Protein AF-A0A7C1CET9-F1 (afdb_monomer_lite)

Organism: NCBI:txid1365176

Sequence (284 aa):
MEKKFYSIDELKNATIIDSEGLLYGYVEDITIEESNAKLVAYTLFKINEPAINVEKLKSILSSRASLEGNEPLETLVALARKENIEIPWQVTEKEIKWIKGYVPLSEVVLIDSKQIFIDDTRAHIKTVLLSTPREAIFRGLPVNPKSQTYSPQHVIGKLVISASRGILGIAKEIVVSPGMLGFRVYRVRSRKKVVNWIAFTAHVKRMGLKEAYEKLVDFRDPYKYSKVDLSLINEIEQLLEGTREKEKIMEAMQNFIETEEAGTEYVDIPYSEIVRVGEFVITR

Structure (mmCIF, N/CA/C/O backbone):
data_AF-A0A7C1CET9-F1
#
_entry.id   AF-A0A7C1CET9-F1
#
loop_
_atom_site.group_PDB
_atom_site.id
_atom_site.type_symbol
_atom_site.label_atom_id
_atom_site.label_alt_id
_atom_site.label_comp_id
_atom_site.label_asym_id
_atom_site.label_entity_id
_atom_site.label_seq_id
_atom_site.pdbx_PDB_ins_code
_atom_site.Cartn_x
_atom_site.Cartn_y
_atom_site.Cartn_z
_atom_site.occupancy
_atom_site.B_iso_or_equiv
_atom_site.auth_seq_id
_atom_site.auth_comp_id
_atom_site.auth_asym_id
_atom_site.auth_atom_id
_atom_site.pdbx_PDB_model_num
ATOM 1 N N . MET A 1 1 ? -14.090 -12.930 -17.303 1.00 54.62 1 MET A N 1
ATOM 2 C CA . MET A 1 1 ? -13.976 -11.519 -16.884 1.00 54.62 1 MET A CA 1
ATOM 3 C C . MET A 1 1 ? -13.999 -10.682 -18.151 1.00 54.62 1 MET A C 1
ATOM 5 O O . MET A 1 1 ? -13.282 -11.038 -19.080 1.00 54.62 1 MET A O 1
ATOM 9 N N . GLU A 1 2 ? -14.866 -9.675 -18.249 1.00 58.56 2 GLU A N 1
ATOM 10 C CA . GLU A 1 2 ? -14.869 -8.773 -19.409 1.00 58.56 2 GLU A CA 1
ATOM 11 C C . GLU A 1 2 ? -13.530 -8.033 -19.491 1.00 58.56 2 GLU A C 1
ATOM 13 O O . GLU A 1 2 ? -12.971 -7.630 -18.468 1.00 58.56 2 GLU A O 1
ATOM 18 N N . LYS A 1 3 ? -12.984 -7.893 -20.704 1.00 76.31 3 LYS A N 1
ATOM 19 C CA . LYS A 1 3 ? -11.753 -7.129 -20.913 1.00 76.31 3 LYS A CA 1
ATOM 20 C C . LYS A 1 3 ? -12.071 -5.650 -20.721 1.00 76.31 3 LYS A C 1
ATOM 22 O O . LYS A 1 3 ? -12.755 -5.052 -21.546 1.00 76.31 3 LYS A O 1
ATOM 27 N N . LYS A 1 4 ? -11.568 -5.077 -19.629 1.00 85.62 4 LYS A N 1
ATOM 28 C CA . LYS A 1 4 ? -11.628 -3.640 -19.378 1.00 85.62 4 LYS A CA 1
ATOM 29 C C . LYS A 1 4 ? -10.477 -2.947 -20.109 1.00 85.62 4 LYS A C 1
ATOM 31 O O . LYS A 1 4 ? -9.350 -3.440 -20.101 1.00 85.62 4 LYS A O 1
ATOM 36 N N . PHE A 1 5 ? -10.774 -1.819 -20.741 1.00 89.94 5 PHE A N 1
ATOM 37 C CA . PHE A 1 5 ? -9.779 -0.929 -21.334 1.00 89.94 5 PHE A CA 1
ATOM 38 C C . PHE A 1 5 ? -9.460 0.201 -20.354 1.00 89.94 5 PHE A C 1
ATOM 40 O O . PHE A 1 5 ? -10.314 0.566 -19.547 1.00 89.94 5 PHE A O 1
ATOM 47 N N . TYR A 1 6 ? -8.238 0.727 -20.427 1.00 92.06 6 TYR A N 1
ATOM 48 C CA . TYR A 1 6 ? -7.744 1.771 -19.531 1.00 92.06 6 TYR A CA 1
ATOM 49 C C . TYR A 1 6 ? -7.081 2.884 -20.341 1.00 92.06 6 TYR A C 1
ATOM 51 O O . TYR A 1 6 ? -6.343 2.597 -21.288 1.00 92.06 6 TYR A O 1
ATOM 59 N N . SER A 1 7 ? -7.327 4.138 -19.967 1.00 93.12 7 SER A N 1
ATOM 60 C CA . SER A 1 7 ? -6.624 5.294 -20.534 1.00 93.12 7 SER A CA 1
ATOM 61 C C . SER A 1 7 ? -5.266 5.521 -19.860 1.00 93.12 7 SER A C 1
ATOM 63 O O . SER A 1 7 ? -4.989 4.990 -18.779 1.00 93.12 7 SER A O 1
ATOM 65 N N . ILE A 1 8 ? -4.411 6.352 -20.466 1.00 93.12 8 ILE A N 1
ATOM 66 C CA . ILE A 1 8 ? -3.156 6.750 -19.818 1.00 93.12 8 ILE A CA 1
ATOM 67 C C . ILE A 1 8 ? -3.408 7.519 -18.514 1.00 93.12 8 ILE A C 1
ATOM 69 O O . ILE A 1 8 ? -2.702 7.294 -17.539 1.00 93.12 8 ILE A O 1
ATOM 73 N N . ASP A 1 9 ? -4.453 8.342 -18.430 1.00 91.75 9 ASP A N 1
ATOM 74 C CA . ASP A 1 9 ? -4.788 9.062 -17.194 1.00 91.75 9 ASP A CA 1
ATOM 75 C C . ASP A 1 9 ? -5.168 8.100 -16.057 1.00 91.75 9 ASP A C 1
ATOM 77 O O . ASP A 1 9 ? -4.808 8.297 -14.889 1.00 91.75 9 ASP A O 1
ATOM 81 N N . GLU A 1 10 ? -5.845 7.000 -16.396 1.00 91.19 10 GLU A N 1
ATOM 82 C CA . GLU A 1 10 ? -6.148 5.937 -15.443 1.00 91.19 10 GLU A CA 1
ATOM 83 C C . GLU A 1 10 ? -4.888 5.174 -15.028 1.00 91.19 10 GLU A C 1
ATOM 85 O O . GLU A 1 10 ? -4.740 4.859 -13.845 1.00 91.19 10 GLU A O 1
ATOM 90 N N . LEU A 1 11 ? -3.975 4.917 -15.965 1.00 93.94 11 LEU A N 1
ATOM 91 C CA . LEU A 1 11 ? -2.765 4.121 -15.751 1.00 93.94 11 LEU A CA 1
ATOM 92 C C . LEU A 1 11 ? -1.578 4.895 -15.190 1.00 93.94 11 LEU A C 1
ATOM 94 O O . LEU A 1 11 ? -0.661 4.270 -14.667 1.00 93.94 11 LEU A O 1
ATOM 98 N N . LYS A 1 12 ? -1.564 6.223 -15.269 1.00 94.25 12 LYS A N 1
ATOM 99 C CA . LYS A 1 12 ? -0.413 7.022 -14.853 1.00 94.25 12 LYS A CA 1
ATOM 100 C C . LYS A 1 12 ? -0.040 6.734 -13.400 1.00 94.25 12 LYS A C 1
ATOM 102 O O . LYS A 1 12 ? -0.903 6.717 -12.511 1.00 94.25 12 LYS A O 1
ATOM 107 N N . ASN A 1 13 ? 1.254 6.511 -13.185 1.00 95.38 13 ASN A N 1
ATOM 108 C CA . ASN A 1 13 ? 1.873 6.083 -11.931 1.00 95.38 13 ASN A CA 1
ATOM 109 C C . ASN A 1 13 ? 1.389 4.713 -11.407 1.00 95.38 13 ASN A C 1
ATOM 111 O O . ASN A 1 13 ? 1.618 4.396 -10.241 1.00 95.38 13 ASN A O 1
ATOM 115 N N . ALA A 1 14 ? 0.725 3.890 -12.227 1.00 97.00 14 ALA A N 1
ATOM 116 C CA . ALA A 1 14 ? 0.366 2.531 -11.834 1.00 97.00 14 ALA A CA 1
ATOM 117 C C . ALA A 1 14 ? 1.621 1.700 -11.576 1.00 97.00 14 ALA A C 1
ATOM 119 O O . ALA A 1 14 ? 2.589 1.767 -12.333 1.00 97.00 14 ALA A O 1
ATOM 120 N N . THR A 1 15 ? 1.585 0.903 -10.514 1.00 97.69 15 THR A N 1
ATOM 121 C CA . THR A 1 15 ? 2.686 0.042 -10.096 1.00 97.69 15 THR A CA 1
ATOM 122 C C . THR A 1 15 ? 2.833 -1.129 -11.060 1.00 97.69 15 THR A C 1
ATOM 124 O O . THR A 1 15 ? 1.902 -1.917 -11.229 1.00 97.69 15 THR A O 1
ATOM 127 N N . ILE A 1 16 ? 4.002 -1.261 -11.680 1.00 98.00 16 ILE A N 1
ATOM 128 C CA . ILE A 1 16 ? 4.329 -2.368 -12.577 1.00 98.00 16 ILE A CA 1
ATOM 129 C C . ILE A 1 16 ? 5.048 -3.448 -11.774 1.00 98.00 16 ILE A C 1
ATOM 131 O O . ILE A 1 16 ? 6.107 -3.200 -11.193 1.00 98.00 16 ILE A O 1
ATOM 135 N N . ILE A 1 17 ? 4.469 -4.643 -11.759 1.00 97.62 17 ILE A N 1
ATOM 136 C CA . ILE A 1 17 ? 4.913 -5.784 -10.961 1.00 97.62 17 ILE A CA 1
ATOM 137 C C . ILE A 1 17 ? 5.307 -6.903 -11.914 1.00 97.62 17 ILE A C 1
ATOM 139 O O . ILE A 1 17 ? 4.533 -7.268 -12.800 1.00 97.62 17 ILE A O 1
ATOM 143 N N . ASP A 1 18 ? 6.514 -7.433 -11.753 1.00 95.88 18 ASP A N 1
ATOM 144 C CA . ASP A 1 18 ? 6.991 -8.536 -12.579 1.00 95.88 18 ASP A CA 1
ATOM 145 C C . ASP A 1 18 ? 6.400 -9.891 -12.148 1.00 95.88 18 ASP A C 1
ATOM 147 O O . ASP A 1 18 ? 5.715 -10.005 -11.127 1.00 95.88 18 ASP A O 1
ATOM 151 N N . SER A 1 19 ? 6.665 -10.946 -12.921 1.00 94.06 19 SER A N 1
ATOM 152 C CA . SER A 1 19 ? 6.108 -12.273 -12.632 1.00 94.06 19 SER A CA 1
ATOM 153 C C . SER A 1 19 ? 6.622 -12.908 -11.335 1.00 94.06 19 SER A C 1
ATOM 155 O O . SER A 1 19 ? 6.035 -13.890 -10.888 1.00 94.06 19 SER A O 1
ATOM 157 N N . GLU A 1 20 ? 7.693 -12.383 -10.732 1.00 93.44 20 GLU A N 1
ATOM 158 C CA . GLU A 1 20 ? 8.244 -12.845 -9.450 1.00 93.44 20 GLU A CA 1
ATOM 159 C C . GLU A 1 20 ? 7.705 -12.030 -8.258 1.00 93.44 20 GLU A C 1
ATOM 161 O O . GLU A 1 20 ? 8.055 -12.298 -7.107 1.00 93.44 20 GLU A O 1
ATOM 166 N N . GLY A 1 21 ? 6.802 -11.075 -8.506 1.00 93.50 21 GLY A N 1
ATOM 167 C CA . GLY A 1 21 ? 6.198 -10.237 -7.473 1.00 93.50 21 GLY A CA 1
ATOM 168 C C . GLY A 1 21 ? 7.097 -9.082 -7.038 1.00 93.50 21 GLY A C 1
ATOM 169 O O . GLY A 1 21 ? 6.999 -8.639 -5.894 1.00 93.50 21 GLY A O 1
ATOM 170 N N . LEU A 1 22 ? 7.990 -8.604 -7.906 1.00 95.38 22 LEU A N 1
ATOM 171 C CA . LEU A 1 22 ? 8.899 -7.489 -7.628 1.00 95.38 22 LEU A CA 1
ATOM 172 C C . LEU A 1 22 ? 8.441 -6.203 -8.326 1.00 95.38 22 LEU A C 1
ATOM 174 O O . LEU A 1 22 ? 7.887 -6.249 -9.427 1.00 95.38 22 LEU A O 1
ATOM 178 N N . LEU A 1 23 ? 8.705 -5.046 -7.709 1.00 96.62 23 LEU A N 1
ATOM 179 C CA . LEU A 1 23 ? 8.474 -3.743 -8.331 1.00 96.62 23 LEU A CA 1
ATOM 180 C C . LEU A 1 23 ? 9.434 -3.530 -9.504 1.00 96.62 23 LEU A C 1
ATOM 182 O O . LEU A 1 23 ? 10.618 -3.256 -9.307 1.00 96.62 23 LEU A O 1
ATOM 186 N N . TYR A 1 24 ? 8.910 -3.572 -10.726 1.00 96.81 24 TYR A N 1
ATOM 187 C CA . TYR A 1 24 ? 9.671 -3.159 -11.901 1.00 96.81 24 TYR A CA 1
ATOM 188 C C . TYR A 1 24 ? 9.756 -1.633 -11.990 1.00 96.81 24 TYR A C 1
ATOM 190 O O . TYR A 1 24 ? 10.823 -1.086 -12.261 1.00 96.81 24 TYR A O 1
ATOM 198 N N . GLY A 1 25 ? 8.656 -0.932 -11.727 1.00 96.69 25 GLY A N 1
ATOM 199 C CA . GLY A 1 25 ? 8.595 0.525 -11.794 1.00 96.69 25 GLY A CA 1
ATOM 200 C C . GLY A 1 25 ? 7.158 1.022 -11.836 1.00 96.69 25 GLY A C 1
ATOM 201 O O . GLY A 1 25 ? 6.251 0.369 -11.322 1.00 96.69 25 GLY A O 1
ATOM 202 N N . TYR A 1 26 ? 6.949 2.161 -12.480 1.00 97.56 26 TYR A N 1
ATOM 203 C CA . TYR A 1 26 ? 5.651 2.813 -12.596 1.00 97.56 26 TYR A CA 1
ATOM 204 C C . TYR A 1 26 ? 5.361 3.185 -14.049 1.00 97.56 26 TYR A C 1
ATOM 206 O O . TYR A 1 26 ? 6.285 3.431 -14.822 1.00 97.56 26 TYR A O 1
ATOM 214 N N . VAL A 1 27 ? 4.089 3.238 -14.433 1.00 97.31 27 VAL A N 1
ATOM 215 C CA . VAL A 1 27 ? 3.689 3.678 -15.779 1.00 97.31 27 VAL A CA 1
ATOM 216 C C . VAL A 1 27 ? 3.848 5.198 -15.907 1.00 97.31 27 VAL A C 1
ATOM 218 O O . VAL A 1 27 ? 3.231 5.943 -15.144 1.00 97.31 27 VAL A O 1
ATOM 221 N N . GLU A 1 28 ? 4.641 5.656 -16.878 1.00 95.88 28 GLU A N 1
ATOM 222 C CA . GLU A 1 28 ? 4.751 7.077 -17.254 1.00 95.88 28 GLU A CA 1
ATOM 223 C C . GLU A 1 28 ? 3.777 7.426 -18.381 1.00 95.88 28 GLU A C 1
ATOM 225 O O . GLU A 1 28 ? 3.032 8.398 -18.266 1.00 95.88 28 GLU A O 1
ATOM 230 N N . ASP A 1 29 ? 3.797 6.629 -19.455 1.00 95.44 29 ASP A N 1
ATOM 231 C CA . ASP A 1 29 ? 3.091 6.899 -20.710 1.00 95.44 29 ASP A CA 1
ATOM 232 C C . ASP A 1 29 ? 2.812 5.606 -21.509 1.00 95.44 29 ASP A C 1
ATOM 234 O O . ASP A 1 29 ? 3.253 4.515 -21.128 1.00 95.44 29 ASP A O 1
ATOM 238 N N . ILE A 1 30 ? 2.103 5.722 -22.633 1.00 94.12 30 ILE A N 1
ATOM 239 C CA . ILE A 1 30 ? 1.916 4.675 -23.644 1.00 94.12 30 ILE A CA 1
ATOM 240 C C . ILE A 1 30 ? 2.508 5.178 -24.961 1.00 94.12 30 ILE A C 1
ATOM 242 O O . ILE A 1 30 ? 2.046 6.171 -25.512 1.00 94.12 30 ILE A O 1
ATOM 246 N N . THR A 1 31 ? 3.490 4.460 -25.504 1.00 92.88 31 THR A N 1
ATOM 247 C CA . THR A 1 31 ? 3.985 4.715 -26.863 1.00 92.88 31 THR A CA 1
ATOM 248 C C . THR A 1 31 ? 3.333 3.754 -27.850 1.00 92.88 31 THR A C 1
ATOM 250 O O . THR A 1 31 ? 3.113 2.580 -27.534 1.00 92.88 31 THR A O 1
ATOM 253 N N . ILE A 1 32 ? 3.009 4.248 -29.042 1.00 90.50 32 ILE A N 1
ATOM 254 C CA . ILE A 1 32 ? 2.389 3.476 -30.119 1.00 90.50 32 ILE A CA 1
ATOM 255 C C . ILE A 1 32 ? 3.313 3.569 -31.329 1.00 90.50 32 ILE A C 1
ATOM 257 O O . ILE A 1 32 ? 3.481 4.640 -31.906 1.00 90.50 32 ILE A O 1
ATOM 261 N N . GLU A 1 33 ? 3.905 2.441 -31.708 1.00 86.00 33 GLU A N 1
ATOM 262 C CA . GLU A 1 33 ? 4.746 2.322 -32.899 1.00 86.00 33 GLU A CA 1
ATOM 263 C C . GLU A 1 33 ? 4.062 1.368 -33.877 1.00 86.00 33 GLU A C 1
ATOM 265 O O . GLU A 1 33 ? 3.893 0.187 -33.572 1.00 86.00 33 GLU A O 1
ATOM 270 N N . GLU A 1 34 ? 3.659 1.886 -35.042 1.00 80.88 34 GLU A N 1
ATOM 271 C CA . GLU A 1 34 ? 2.935 1.150 -36.089 1.00 80.88 34 GLU A CA 1
ATOM 272 C C . GLU A 1 34 ? 1.685 0.421 -35.553 1.00 80.88 34 GLU A C 1
ATOM 274 O O . GLU A 1 34 ? 0.622 1.025 -35.415 1.00 80.88 34 GLU A O 1
ATOM 279 N N . SER A 1 35 ? 1.819 -0.872 -35.239 1.00 73.00 35 SER A N 1
ATOM 280 C CA . SER A 1 35 ? 0.775 -1.765 -34.724 1.00 73.00 35 SER A CA 1
ATOM 281 C C . SER A 1 35 ? 1.035 -2.277 -33.300 1.00 73.00 35 SER A C 1
ATOM 283 O O . SER A 1 35 ? 0.268 -3.097 -32.798 1.00 73.00 35 SER A O 1
ATOM 285 N N . ASN A 1 36 ? 2.110 -1.830 -32.644 1.00 83.81 36 ASN A N 1
ATOM 286 C CA . ASN A 1 36 ? 2.521 -2.294 -31.322 1.00 83.81 36 ASN A CA 1
ATOM 287 C C . ASN A 1 36 ? 2.516 -1.145 -30.313 1.00 83.81 36 ASN A C 1
ATOM 289 O O . ASN A 1 36 ? 3.337 -0.230 -30.369 1.00 83.81 36 ASN A O 1
ATOM 293 N N . ALA A 1 37 ? 1.612 -1.230 -29.341 1.00 90.12 37 ALA A N 1
ATOM 294 C CA . ALA A 1 37 ? 1.630 -0.356 -28.179 1.00 90.12 37 ALA A CA 1
ATOM 295 C C . ALA A 1 37 ? 2.549 -0.925 -27.084 1.00 90.12 37 ALA A C 1
ATOM 297 O O . ALA A 1 37 ? 2.606 -2.140 -26.854 1.00 90.12 37 ALA A O 1
ATOM 298 N N . LYS A 1 38 ? 3.271 -0.036 -26.400 1.00 94.94 38 LYS A N 1
ATOM 299 C CA . LYS A 1 38 ? 4.156 -0.359 -25.275 1.00 94.94 38 LYS A CA 1
ATOM 300 C C . LYS A 1 38 ? 3.897 0.619 -24.129 1.00 94.94 38 LYS A C 1
ATOM 302 O O . LYS A 1 38 ? 3.747 1.817 -24.358 1.00 94.94 38 LYS A O 1
ATOM 307 N N . LEU A 1 39 ? 3.895 0.122 -22.896 1.00 95.94 39 LEU A N 1
ATOM 308 C CA . LEU A 1 39 ? 3.916 0.971 -21.706 1.00 95.94 39 LEU A CA 1
ATOM 309 C C . LEU A 1 39 ? 5.337 1.491 -21.485 1.00 95.94 39 LEU A C 1
ATOM 311 O O . LEU A 1 39 ? 6.299 0.720 -21.526 1.00 95.94 39 LEU A O 1
ATOM 315 N N . VAL A 1 40 ? 5.468 2.784 -21.219 1.00 96.94 40 VAL A N 1
ATOM 316 C CA . VAL A 1 40 ? 6.724 3.403 -20.796 1.00 96.94 40 VAL A CA 1
ATOM 317 C C . VAL A 1 40 ? 6.824 3.255 -19.282 1.00 96.94 40 VAL A C 1
ATOM 319 O O . VAL A 1 40 ? 6.022 3.826 -18.544 1.00 96.94 40 VAL A O 1
ATOM 322 N N . ALA A 1 41 ? 7.789 2.467 -18.814 1.00 97.12 41 ALA A N 1
ATOM 323 C CA . ALA A 1 41 ? 8.034 2.256 -17.394 1.00 97.12 41 ALA A CA 1
ATOM 324 C C . ALA A 1 41 ? 9.139 3.192 -16.902 1.00 97.12 41 ALA A C 1
ATOM 326 O O . ALA A 1 41 ? 10.226 3.234 -17.487 1.00 97.12 41 ALA A O 1
ATOM 327 N N . TYR A 1 42 ? 8.899 3.890 -15.796 1.00 96.69 42 TYR A N 1
ATOM 328 C CA . TYR A 1 42 ? 9.901 4.700 -15.113 1.00 96.69 42 TYR A CA 1
ATOM 329 C C . TYR A 1 42 ? 10.200 4.175 -13.707 1.00 96.69 42 TYR A C 1
ATOM 331 O O . TYR A 1 42 ? 9.404 3.465 -13.093 1.00 96.69 42 TYR A O 1
ATOM 339 N N . THR A 1 43 ? 11.360 4.551 -13.185 1.00 94.50 43 THR A N 1
ATOM 340 C CA . THR A 1 43 ? 11.749 4.357 -11.788 1.00 94.50 43 THR A CA 1
ATOM 341 C C . THR A 1 43 ? 12.151 5.693 -11.173 1.00 94.50 43 THR A C 1
ATOM 343 O O . THR A 1 43 ? 12.526 6.628 -11.886 1.00 94.50 43 THR A O 1
ATOM 346 N N . LEU A 1 44 ? 12.055 5.786 -9.850 1.00 90.19 44 LEU A N 1
ATOM 347 C CA . LEU A 1 44 ? 12.488 6.948 -9.083 1.00 90.19 44 LEU A CA 1
ATOM 348 C C . LEU A 1 44 ? 13.887 6.693 -8.526 1.00 90.19 44 LEU A C 1
ATOM 350 O O . LEU A 1 44 ? 14.137 5.640 -7.939 1.00 90.19 44 LEU A O 1
ATOM 354 N N . PHE A 1 45 ? 14.782 7.659 -8.697 1.00 85.00 45 PHE A N 1
ATOM 355 C CA . PHE A 1 45 ? 16.090 7.674 -8.049 1.00 85.00 45 PHE A CA 1
ATOM 356 C C . PHE A 1 45 ? 16.186 8.877 -7.128 1.00 85.00 45 PHE A C 1
ATOM 358 O O . PHE A 1 45 ? 15.814 9.982 -7.513 1.00 85.00 45 PHE A O 1
ATOM 365 N N . LYS A 1 46 ? 16.727 8.660 -5.932 1.00 84.69 46 LYS A N 1
ATOM 366 C CA . LYS A 1 46 ? 17.105 9.737 -5.022 1.00 84.69 46 LYS A CA 1
ATOM 367 C C . LYS A 1 46 ? 18.541 10.125 -5.312 1.00 84.69 46 LYS A C 1
ATOM 369 O O . LYS A 1 46 ? 19.439 9.292 -5.193 1.00 84.69 46 LYS A O 1
ATOM 374 N N . ILE A 1 47 ? 18.741 11.368 -5.720 1.00 85.31 47 ILE A N 1
ATOM 375 C CA . ILE A 1 47 ? 20.067 11.932 -5.938 1.00 85.31 47 ILE A CA 1
ATOM 376 C C . ILE A 1 47 ? 20.324 13.051 -4.941 1.00 85.31 47 ILE A C 1
ATOM 378 O O . ILE A 1 47 ? 19.427 13.818 -4.598 1.00 85.31 47 ILE A O 1
ATOM 382 N N . ASN A 1 48 ? 21.570 13.139 -4.497 1.00 86.75 48 ASN A N 1
ATOM 383 C CA . ASN A 1 48 ? 22.052 14.251 -3.699 1.00 86.75 48 ASN A CA 1
ATOM 384 C C . ASN A 1 48 ? 22.413 15.399 -4.646 1.00 86.75 48 ASN A C 1
ATOM 386 O O . ASN A 1 48 ? 23.365 15.283 -5.417 1.00 86.75 48 ASN A O 1
ATOM 390 N N . GLU A 1 49 ? 21.653 16.489 -4.601 1.00 83.25 49 GLU A N 1
ATOM 391 C CA . GLU A 1 49 ? 21.898 17.697 -5.392 1.00 83.25 49 GLU A CA 1
ATOM 392 C C . GLU A 1 49 ? 22.259 18.861 -4.451 1.00 83.25 49 GLU A C 1
ATOM 394 O O . GLU A 1 49 ? 21.640 19.013 -3.392 1.00 83.25 49 GLU A O 1
ATOM 399 N N . PRO A 1 50 ? 23.263 19.694 -4.782 1.00 84.31 50 PRO A N 1
ATOM 400 C CA . PRO A 1 50 ? 23.495 20.930 -4.050 1.00 84.31 50 PRO A CA 1
ATOM 401 C C . PRO A 1 50 ? 22.320 21.890 -4.276 1.00 84.31 50 PRO A C 1
ATOM 403 O O . PRO A 1 50 ? 22.060 22.337 -5.390 1.00 84.31 50 PRO A O 1
ATOM 406 N N . ALA A 1 51 ? 21.626 22.241 -3.201 1.00 86.81 51 ALA A N 1
ATOM 407 C CA . ALA A 1 51 ? 20.562 23.231 -3.182 1.00 86.81 51 ALA A CA 1
ATOM 408 C C . ALA A 1 51 ? 20.925 24.393 -2.255 1.00 86.81 51 ALA A C 1
ATOM 410 O O . ALA A 1 51 ? 21.732 24.262 -1.335 1.00 86.81 51 ALA A O 1
ATOM 411 N N . ILE A 1 52 ? 20.324 25.554 -2.490 1.00 89.31 52 ILE A N 1
ATOM 412 C CA . ILE A 1 52 ? 20.547 26.731 -1.650 1.00 89.31 52 ILE A CA 1
ATOM 413 C C . ILE A 1 52 ? 19.857 26.507 -0.304 1.00 89.31 52 ILE A C 1
ATOM 415 O O . ILE A 1 52 ? 18.677 26.153 -0.247 1.00 89.31 52 ILE A O 1
ATOM 419 N N . ASN A 1 53 ? 20.577 26.738 0.792 1.00 89.44 53 ASN A N 1
ATOM 420 C CA . ASN A 1 53 ? 19.981 26.760 2.119 1.00 89.44 53 ASN A CA 1
ATOM 421 C C . ASN A 1 53 ? 19.235 28.089 2.307 1.00 89.44 53 ASN A C 1
ATOM 423 O O . ASN A 1 53 ? 19.815 29.100 2.703 1.00 89.44 53 ASN A O 1
ATOM 427 N N . VAL A 1 54 ? 17.943 28.080 1.976 1.00 88.94 54 VAL A N 1
ATOM 428 C CA . VAL A 1 54 ? 17.087 29.275 1.974 1.00 88.94 54 VAL A CA 1
ATOM 429 C C . VAL A 1 54 ? 16.977 29.894 3.366 1.00 88.94 54 VAL A C 1
ATOM 431 O O . VAL A 1 54 ? 17.054 31.111 3.494 1.00 88.94 54 VAL A O 1
ATOM 434 N N . GLU A 1 55 ? 16.848 29.082 4.415 1.00 87.88 55 GLU A N 1
ATOM 435 C CA . GLU A 1 55 ? 16.720 29.565 5.796 1.00 87.88 55 GLU A CA 1
ATOM 436 C C . GLU A 1 55 ? 17.988 30.286 6.261 1.00 87.88 55 GLU A C 1
ATOM 438 O O . GLU A 1 55 ? 17.926 31.400 6.785 1.00 87.88 55 GLU A O 1
ATOM 443 N N . LYS A 1 56 ? 19.156 29.690 5.997 1.00 88.81 56 LYS A N 1
ATOM 444 C CA . LYS A 1 56 ? 20.455 30.290 6.310 1.00 88.81 56 LYS A CA 1
ATOM 445 C C . LYS A 1 56 ? 20.731 31.526 5.456 1.00 88.81 56 LYS A C 1
ATOM 447 O O . LYS A 1 56 ? 21.311 32.489 5.944 1.00 88.81 56 LYS A O 1
ATOM 452 N N . LEU A 1 57 ? 20.302 31.529 4.195 1.00 89.75 57 LEU A N 1
ATOM 453 C CA . LEU A 1 57 ? 20.422 32.707 3.342 1.00 89.75 57 LEU A CA 1
ATOM 454 C C . LEU A 1 57 ? 19.552 33.861 3.869 1.00 89.75 57 LEU A C 1
ATOM 456 O O . LEU A 1 57 ? 20.039 34.985 3.986 1.00 89.75 57 LEU A O 1
ATOM 460 N N . LYS A 1 58 ? 18.299 33.579 4.254 1.00 88.19 58 LYS A N 1
ATOM 461 C CA . LYS A 1 58 ? 17.389 34.564 4.856 1.00 88.19 58 LYS A CA 1
ATOM 462 C C . LYS A 1 58 ? 17.944 35.133 6.158 1.00 88.19 58 LYS A C 1
ATOM 464 O O . LYS A 1 58 ? 17.870 36.344 6.346 1.00 88.19 58 LYS A O 1
ATOM 469 N N . SER A 1 59 ? 18.531 34.317 7.036 1.00 87.06 59 SER A N 1
ATOM 470 C CA . SER A 1 59 ? 19.092 34.812 8.303 1.00 87.06 59 SER A CA 1
ATOM 471 C C . SER A 1 59 ? 20.292 35.747 8.098 1.00 87.06 59 SER A C 1
ATOM 473 O O . SER A 1 59 ? 20.382 36.792 8.750 1.00 87.06 59 SER A O 1
ATOM 475 N N . ILE A 1 60 ? 21.172 35.432 7.140 1.00 87.75 60 ILE A N 1
ATOM 476 C CA . ILE A 1 60 ? 22.308 36.294 6.781 1.00 87.75 60 ILE A CA 1
ATOM 477 C C . ILE A 1 60 ? 21.813 37.615 6.174 1.00 87.75 60 ILE A C 1
ATOM 479 O O . ILE A 1 60 ? 22.290 38.684 6.559 1.00 87.75 60 ILE A O 1
ATOM 483 N N . LEU A 1 61 ? 20.839 37.554 5.260 1.00 87.38 61 LEU A N 1
ATOM 484 C CA . LEU A 1 61 ? 20.282 38.737 4.600 1.00 87.38 61 LEU A CA 1
ATOM 485 C C . LEU A 1 61 ? 19.484 39.629 5.557 1.00 87.38 61 LEU A C 1
ATOM 487 O O . LEU A 1 61 ? 19.658 40.841 5.515 1.00 87.38 61 LEU A O 1
ATOM 491 N N . SER A 1 62 ? 18.703 39.055 6.477 1.00 83.50 62 SER A N 1
ATOM 492 C CA . SER A 1 62 ? 17.930 39.809 7.484 1.00 83.50 62 SER A CA 1
ATOM 493 C C . SER A 1 62 ? 18.817 40.655 8.403 1.00 83.50 62 SER A C 1
ATOM 495 O O . SER A 1 62 ? 18.377 41.658 8.953 1.00 83.50 62 SER A O 1
ATOM 497 N N . SER A 1 63 ? 20.083 40.260 8.570 1.00 80.81 63 SER A N 1
ATOM 498 C CA . SER A 1 63 ? 21.057 40.995 9.387 1.00 80.81 63 SER A CA 1
ATOM 499 C C . SER A 1 63 ? 21.660 42.209 8.663 1.00 80.81 63 SER A C 1
ATOM 501 O O . SER A 1 63 ? 22.388 42.985 9.279 1.00 80.81 63 SER A O 1
ATOM 503 N N . ARG A 1 64 ? 21.420 42.357 7.352 1.00 74.56 64 ARG A N 1
ATOM 504 C CA . ARG A 1 64 ? 22.056 43.373 6.490 1.00 74.56 64 ARG A CA 1
ATOM 505 C C . ARG A 1 64 ? 21.076 44.150 5.606 1.00 74.56 64 ARG A C 1
ATOM 507 O O . ARG A 1 64 ? 21.417 45.236 5.154 1.00 74.56 64 ARG A O 1
ATOM 514 N N . ALA A 1 65 ? 19.873 43.629 5.384 1.00 70.56 65 ALA A N 1
ATOM 515 C CA . ALA A 1 65 ? 18.810 44.242 4.598 1.00 70.56 65 ALA A CA 1
ATOM 516 C C . ALA A 1 65 ? 17.445 44.016 5.270 1.00 70.56 65 ALA A C 1
ATOM 518 O O . ALA A 1 65 ? 17.240 43.010 5.949 1.00 70.56 65 ALA A O 1
ATOM 519 N N . SER A 1 66 ? 16.500 44.941 5.067 1.00 73.94 66 SER A N 1
ATOM 520 C CA . SER A 1 66 ? 15.098 44.704 5.435 1.00 73.94 66 SER A CA 1
ATOM 521 C C . SER A 1 66 ? 14.473 43.724 4.452 1.00 73.94 66 SER A C 1
ATOM 523 O O . SER A 1 66 ? 14.463 43.984 3.251 1.00 73.94 66 SER A O 1
ATOM 525 N N . LEU A 1 67 ? 13.963 42.618 4.988 1.00 76.69 67 LEU A N 1
ATOM 526 C CA . LEU A 1 67 ? 13.184 41.622 4.267 1.00 76.69 67 LEU A CA 1
ATOM 527 C C . LEU A 1 67 ? 11.732 41.660 4.769 1.00 76.69 67 LEU A C 1
ATOM 529 O O . LEU A 1 67 ? 11.489 41.768 5.971 1.00 76.69 67 LEU A O 1
ATOM 533 N N . GLU A 1 68 ? 10.781 41.544 3.853 1.00 73.19 68 GLU A N 1
ATOM 534 C CA . GLU A 1 68 ? 9.349 41.339 4.086 1.00 73.19 68 GLU A CA 1
ATOM 535 C C . GLU A 1 68 ? 9.026 39.872 4.445 1.00 73.19 68 GLU A C 1
ATOM 537 O O . GLU A 1 68 ? 7.961 39.576 4.988 1.00 73.19 68 GLU A O 1
ATOM 542 N N . GLY A 1 69 ? 9.957 38.940 4.199 1.00 72.75 69 GLY A N 1
ATOM 543 C CA . GLY A 1 69 ? 9.925 37.548 4.669 1.00 72.75 69 GLY A CA 1
ATOM 544 C C . GLY A 1 69 ? 9.334 36.535 3.679 1.00 72.75 69 GLY A C 1
ATOM 545 O O . GLY A 1 69 ? 9.577 35.325 3.811 1.00 72.75 69 GLY A O 1
ATOM 546 N N . ASN A 1 70 ? 8.616 37.006 2.659 1.00 82.12 70 ASN A N 1
ATOM 547 C CA . ASN A 1 70 ? 7.982 36.211 1.600 1.00 82.12 70 ASN A CA 1
ATOM 548 C C . ASN A 1 70 ? 8.714 36.295 0.245 1.00 82.12 70 ASN A C 1
ATOM 550 O O . ASN A 1 70 ? 8.152 35.900 -0.778 1.00 82.12 70 ASN A O 1
ATOM 554 N N . GLU A 1 71 ? 9.949 36.796 0.218 1.00 83.44 71 GLU A N 1
ATOM 555 C CA . GLU A 1 71 ? 10.673 37.021 -1.027 1.00 83.44 71 GLU A CA 1
ATOM 556 C C . GLU A 1 71 ? 10.929 35.709 -1.782 1.00 83.44 71 GLU A C 1
ATOM 558 O O . GLU A 1 71 ? 11.339 34.706 -1.175 1.00 83.44 71 GLU A O 1
ATOM 563 N N . PRO A 1 72 ? 10.769 35.713 -3.118 1.00 90.19 72 PRO A N 1
ATOM 564 C CA . PRO A 1 72 ? 11.188 34.606 -3.963 1.00 90.19 72 PRO A CA 1
ATOM 565 C C . PRO A 1 72 ? 12.682 34.298 -3.802 1.00 90.19 72 PRO A C 1
ATOM 567 O O . PRO A 1 72 ? 13.507 35.194 -3.606 1.00 90.19 72 PRO A O 1
ATOM 570 N N . LEU A 1 73 ? 13.053 33.024 -3.968 1.00 88.75 73 LEU A N 1
ATOM 571 C CA . LEU A 1 73 ? 14.451 32.581 -3.887 1.00 88.75 73 LEU A CA 1
ATOM 572 C C . LEU A 1 73 ? 15.367 33.361 -4.842 1.00 88.75 73 LEU A C 1
ATOM 574 O O . LEU A 1 73 ? 16.483 33.716 -4.471 1.00 88.75 73 LEU A O 1
ATOM 578 N N . GLU A 1 74 ? 14.887 33.663 -6.048 1.00 90.12 74 GLU A N 1
ATOM 579 C CA . GLU A 1 74 ? 15.630 34.443 -7.040 1.00 90.12 74 GLU A CA 1
ATOM 580 C C . GLU A 1 74 ? 15.991 35.844 -6.522 1.00 90.12 74 GLU A C 1
ATOM 582 O O . GLU A 1 74 ? 17.143 36.266 -6.635 1.00 90.12 74 GLU A O 1
ATOM 587 N N . THR A 1 75 ? 15.047 36.529 -5.871 1.00 89.00 75 THR A N 1
ATOM 588 C CA . THR A 1 75 ? 15.257 37.852 -5.268 1.00 89.00 75 THR A CA 1
ATOM 589 C C . THR A 1 75 ? 16.279 37.796 -4.135 1.00 89.00 75 THR A C 1
ATOM 591 O O . THR A 1 75 ? 17.179 38.635 -4.080 1.00 89.00 75 THR A O 1
ATOM 594 N N . LEU A 1 76 ? 16.200 36.780 -3.269 1.00 89.88 76 LEU A N 1
ATOM 595 C CA . LEU A 1 76 ? 17.163 36.577 -2.179 1.00 89.88 76 LEU A CA 1
ATOM 596 C C . LEU A 1 76 ? 18.579 36.334 -2.716 1.00 89.88 76 LEU A C 1
ATOM 598 O O . LEU A 1 76 ? 19.545 36.905 -2.214 1.00 89.88 76 LEU A O 1
ATOM 602 N N . VAL A 1 77 ? 18.712 35.525 -3.768 1.00 90.25 77 VAL A N 1
ATOM 603 C CA . VAL A 1 77 ? 20.001 35.254 -4.422 1.00 90.25 77 VAL A CA 1
ATOM 604 C C . VAL A 1 77 ? 20.557 36.506 -5.100 1.00 90.25 77 VAL A C 1
ATOM 606 O O . VAL A 1 77 ? 21.753 36.784 -4.982 1.00 90.25 77 VAL A O 1
ATOM 609 N N . ALA A 1 78 ? 19.714 37.279 -5.787 1.00 90.06 78 ALA A N 1
ATOM 610 C CA . ALA A 1 78 ? 20.116 38.532 -6.419 1.00 90.06 78 ALA A CA 1
ATOM 611 C C . ALA A 1 78 ? 20.605 39.557 -5.383 1.00 90.06 78 ALA A C 1
ATOM 613 O O . ALA A 1 78 ? 21.657 40.170 -5.576 1.00 90.06 78 ALA A O 1
ATOM 614 N N . LEU A 1 79 ? 19.891 39.690 -4.260 1.00 89.12 79 LEU A N 1
ATOM 615 C CA . LEU A 1 79 ? 20.282 40.556 -3.150 1.00 89.12 79 LEU A CA 1
ATOM 616 C C . LEU A 1 79 ? 21.603 40.100 -2.522 1.00 89.12 79 LEU A C 1
ATOM 618 O O . LEU A 1 79 ? 22.500 40.913 -2.331 1.00 89.12 79 LEU A O 1
ATOM 622 N N . ALA A 1 80 ? 21.772 38.798 -2.285 1.00 89.56 80 ALA A N 1
ATOM 623 C CA . ALA A 1 80 ? 23.014 38.247 -1.751 1.00 89.56 80 ALA A CA 1
ATOM 624 C C . ALA A 1 80 ? 24.218 38.542 -2.649 1.00 89.56 80 ALA A C 1
ATOM 6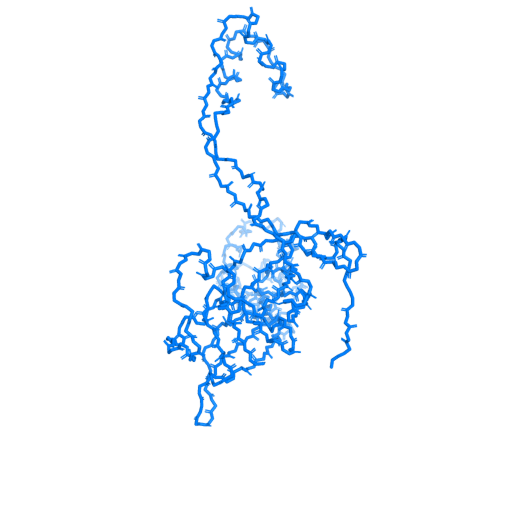26 O O . ALA A 1 80 ? 25.262 38.958 -2.158 1.00 89.56 80 ALA A O 1
ATOM 627 N N . ARG A 1 81 ? 24.064 38.407 -3.972 1.00 91.38 81 ARG A N 1
ATOM 628 C CA . ARG A 1 81 ? 25.122 38.761 -4.930 1.00 91.38 81 ARG A CA 1
ATOM 629 C C . ARG A 1 81 ? 25.413 40.259 -4.946 1.00 91.38 81 ARG A C 1
ATOM 631 O O . ARG A 1 81 ? 26.580 40.635 -4.992 1.00 91.38 81 ARG A O 1
ATOM 638 N N . LYS A 1 82 ? 24.378 41.103 -4.885 1.00 90.00 82 LYS A N 1
ATOM 639 C CA . LYS A 1 82 ? 24.521 42.567 -4.821 1.00 90.00 82 LYS A CA 1
ATOM 640 C C . LYS A 1 82 ? 25.295 43.006 -3.574 1.00 90.00 82 LYS A C 1
ATOM 642 O O . LYS A 1 82 ? 26.166 43.861 -3.671 1.00 90.00 82 LYS A O 1
ATOM 647 N N . GLU A 1 83 ? 25.011 42.378 -2.438 1.00 87.38 83 GLU A N 1
ATOM 648 C CA . GLU A 1 83 ? 25.652 42.646 -1.145 1.00 87.38 83 GLU A CA 1
ATOM 649 C C . GLU A 1 83 ? 26.960 41.853 -0.938 1.00 87.38 83 GLU A C 1
ATOM 651 O O . GLU A 1 83 ? 27.532 41.858 0.154 1.00 87.38 83 GLU A O 1
ATOM 656 N N . ASN A 1 84 ? 27.440 41.160 -1.979 1.00 87.44 84 ASN A N 1
ATOM 657 C CA . ASN A 1 84 ? 28.652 40.337 -1.968 1.00 87.44 84 ASN A CA 1
ATOM 658 C C . ASN A 1 84 ? 28.688 39.297 -0.823 1.00 87.44 84 ASN A C 1
ATOM 660 O O . ASN A 1 84 ? 29.717 39.068 -0.184 1.00 87.44 84 ASN A O 1
ATOM 664 N N . ILE A 1 85 ? 27.535 38.688 -0.542 1.00 89.00 85 ILE A N 1
ATOM 665 C CA . ILE A 1 85 ? 27.330 37.638 0.457 1.00 89.00 85 ILE A CA 1
ATOM 666 C C . ILE A 1 85 ? 27.500 36.271 -0.210 1.00 89.00 85 ILE A C 1
ATOM 668 O O . ILE A 1 85 ? 26.918 35.992 -1.260 1.00 89.00 85 ILE A O 1
ATOM 672 N N . GLU A 1 86 ? 28.265 35.389 0.432 1.00 89.62 86 GLU A N 1
ATOM 673 C CA . GLU A 1 86 ? 28.402 34.001 -0.004 1.00 89.62 86 GLU A CA 1
ATOM 674 C C . GLU A 1 86 ? 27.068 33.255 0.141 1.00 89.62 86 GLU A C 1
ATOM 676 O O . GLU A 1 86 ? 26.454 33.233 1.211 1.00 89.62 86 GLU A O 1
ATOM 681 N N . ILE A 1 87 ? 26.613 32.636 -0.950 1.00 91.19 87 ILE A N 1
ATOM 682 C CA . ILE A 1 87 ? 25.357 31.885 -0.970 1.00 91.19 87 ILE A CA 1
ATOM 683 C C . ILE A 1 87 ? 25.579 30.558 -0.230 1.00 91.19 87 ILE A C 1
ATOM 685 O O . ILE A 1 87 ? 26.405 29.758 -0.675 1.00 91.19 87 ILE A O 1
ATOM 689 N N . PRO A 1 88 ? 24.852 30.281 0.869 1.00 90.62 88 PRO A N 1
ATOM 690 C CA . PRO A 1 88 ? 25.009 29.039 1.600 1.00 90.62 88 PRO A CA 1
ATOM 691 C C . PRO A 1 88 ? 24.360 27.887 0.828 1.00 90.62 88 PRO A C 1
ATOM 693 O O . PRO A 1 88 ? 23.162 27.905 0.542 1.00 90.62 88 PRO A O 1
ATOM 696 N N . TRP A 1 89 ? 25.149 26.857 0.541 1.00 90.88 89 TRP A N 1
ATOM 697 C CA . TRP A 1 89 ? 24.695 25.626 -0.102 1.00 90.88 89 TRP A CA 1
ATOM 698 C C . TRP A 1 89 ? 24.511 24.503 0.920 1.00 90.88 89 TRP A C 1
ATOM 700 O O . TRP A 1 89 ? 25.185 24.459 1.950 1.00 90.88 89 TRP A O 1
ATOM 710 N N . GLN A 1 90 ? 23.601 23.584 0.622 1.00 90.88 90 GLN A N 1
ATOM 711 C CA . GLN A 1 90 ? 23.382 22.342 1.353 1.00 90.88 90 GLN A CA 1
ATOM 712 C C . GLN A 1 90 ? 23.119 21.198 0.378 1.00 90.88 90 GLN A C 1
ATOM 714 O O . GLN A 1 90 ? 22.633 21.417 -0.728 1.00 90.88 90 GLN A O 1
ATOM 719 N N . VAL A 1 91 ? 23.417 19.970 0.787 1.00 88.38 91 VAL A N 1
ATOM 720 C CA . VAL A 1 91 ? 23.035 18.786 0.015 1.00 88.38 91 VAL A CA 1
ATOM 721 C C . VAL A 1 91 ? 21.573 18.475 0.317 1.00 88.38 91 VAL A C 1
ATOM 723 O O . VAL A 1 91 ? 21.198 18.368 1.483 1.00 88.38 91 VAL A O 1
ATOM 726 N N . THR A 1 92 ? 20.751 18.348 -0.721 1.00 85.25 92 THR A N 1
ATOM 727 C CA . THR A 1 92 ? 19.355 17.919 -0.599 1.00 85.25 92 THR A CA 1
ATOM 728 C C . THR A 1 92 ? 19.112 16.656 -1.417 1.00 85.25 92 THR A C 1
ATOM 730 O O . THR A 1 92 ? 19.734 16.463 -2.462 1.00 85.25 92 THR A O 1
ATOM 733 N N . GLU A 1 93 ? 18.213 15.795 -0.945 1.00 83.94 93 GLU A N 1
ATOM 734 C CA . GLU A 1 93 ? 17.740 14.652 -1.722 1.00 83.94 93 GLU A CA 1
ATOM 735 C C . GLU A 1 93 ? 16.643 15.110 -2.683 1.00 83.94 93 GLU A C 1
ATOM 737 O O . GLU A 1 93 ? 15.622 15.664 -2.272 1.00 83.94 93 GLU A O 1
ATOM 742 N N . LYS A 1 94 ? 16.831 14.833 -3.971 1.00 84.62 94 LYS A N 1
ATOM 743 C CA . LYS A 1 94 ? 15.830 15.062 -5.009 1.00 84.62 94 LYS A CA 1
ATOM 744 C C . LYS A 1 94 ? 15.480 13.755 -5.692 1.00 84.62 94 LYS A C 1
ATOM 746 O O . LYS A 1 94 ? 16.360 12.991 -6.086 1.00 84.62 94 LYS A O 1
ATOM 751 N N . GLU A 1 95 ? 14.186 13.521 -5.862 1.00 84.56 95 GLU A N 1
ATOM 752 C CA . GLU A 1 95 ? 13.684 12.390 -6.633 1.00 84.56 95 GLU A CA 1
ATOM 753 C C . GLU A 1 95 ? 13.628 12.748 -8.119 1.00 84.56 95 GLU A C 1
ATOM 755 O O . GLU A 1 95 ? 12.970 13.709 -8.523 1.00 84.56 95 GLU A O 1
ATOM 760 N N . ILE A 1 96 ? 14.323 11.967 -8.944 1.00 88.25 96 ILE A N 1
ATOM 761 C CA . ILE A 1 96 ? 14.297 12.086 -10.402 1.00 88.25 96 ILE A CA 1
ATOM 762 C C . ILE A 1 96 ? 13.640 10.854 -11.020 1.00 88.25 96 ILE A C 1
ATOM 764 O O . ILE A 1 96 ? 13.876 9.721 -10.597 1.00 88.25 96 ILE A O 1
ATOM 768 N N . LYS A 1 97 ? 12.819 11.080 -12.049 1.00 91.56 97 LYS A N 1
ATOM 769 C CA . LYS A 1 97 ? 12.216 10.017 -12.856 1.00 91.56 97 LYS A CA 1
ATOM 770 C C . LYS A 1 97 ? 13.156 9.619 -13.983 1.00 91.56 97 LYS A C 1
ATOM 772 O O . LYS A 1 97 ? 13.561 10.472 -14.769 1.00 91.56 97 LYS A O 1
ATOM 777 N N . TRP A 1 98 ? 13.459 8.332 -14.091 1.00 92.25 98 TRP A N 1
ATOM 778 C CA . TRP A 1 98 ? 14.231 7.768 -15.197 1.00 92.25 98 TRP A CA 1
ATOM 779 C C . TRP A 1 98 ? 13.427 6.690 -15.905 1.00 92.25 98 TRP A C 1
ATOM 781 O O . TRP A 1 98 ? 12.884 5.797 -15.254 1.00 92.25 98 TRP A O 1
ATOM 791 N N . ILE A 1 99 ? 13.380 6.749 -17.237 1.00 94.88 99 ILE A N 1
ATOM 792 C CA . ILE A 1 99 ? 12.776 5.687 -18.045 1.00 94.88 99 ILE A CA 1
ATOM 793 C C . ILE A 1 99 ? 13.627 4.430 -17.868 1.00 94.88 99 ILE A C 1
ATOM 795 O O . ILE A 1 99 ? 14.811 4.411 -18.198 1.00 94.88 99 ILE A O 1
ATOM 799 N N . LYS A 1 100 ? 13.009 3.382 -17.327 1.00 93.38 100 LYS A N 1
ATOM 800 C CA . LYS A 1 100 ? 13.648 2.090 -17.072 1.00 93.38 100 LYS A CA 1
ATOM 801 C C . LYS A 1 100 ? 13.528 1.155 -18.268 1.00 93.38 100 LYS A C 1
ATOM 803 O O . LYS A 1 100 ? 14.418 0.345 -18.510 1.00 93.38 100 LYS A O 1
ATOM 808 N N . GLY A 1 101 ? 12.434 1.255 -19.017 1.00 93.88 101 GLY A N 1
ATOM 809 C CA . GLY A 1 101 ? 12.241 0.457 -20.219 1.00 93.88 101 GLY A CA 1
ATOM 810 C C . GLY A 1 101 ? 10.838 0.554 -20.797 1.00 93.88 101 GLY A C 1
ATOM 811 O O . GLY A 1 101 ? 9.951 1.198 -20.241 1.00 93.88 101 GLY A O 1
ATOM 812 N N . TYR A 1 102 ? 10.654 -0.127 -21.923 1.00 95.69 102 TYR A N 1
ATOM 813 C CA . TYR A 1 102 ? 9.382 -0.230 -22.625 1.00 95.69 102 TYR A CA 1
ATOM 814 C C . TYR A 1 102 ? 8.830 -1.646 -22.466 1.00 95.69 102 TYR A C 1
ATOM 816 O O . TYR A 1 102 ? 9.536 -2.627 -22.725 1.00 95.69 102 TYR A O 1
ATOM 824 N N . VAL A 1 103 ? 7.577 -1.750 -22.032 1.00 96.38 103 VAL A N 1
ATOM 825 C CA . VAL A 1 103 ? 6.892 -3.017 -21.763 1.00 96.38 103 VAL A CA 1
ATOM 826 C C . VAL A 1 103 ? 5.843 -3.261 -22.850 1.00 96.38 103 VAL A C 1
ATOM 828 O O . VAL A 1 103 ? 4.870 -2.508 -22.926 1.00 96.38 103 VAL A O 1
ATOM 831 N N . PRO A 1 104 ? 6.002 -4.288 -23.699 1.00 94.94 104 PRO A N 1
ATOM 832 C CA . PRO A 1 104 ? 4.988 -4.668 -24.677 1.00 94.94 104 PRO A CA 1
ATOM 833 C C . PRO A 1 104 ? 3.662 -5.037 -24.006 1.00 94.94 104 PRO A C 1
ATOM 835 O O . PRO A 1 104 ? 3.655 -5.755 -23.005 1.00 94.94 104 PRO A O 1
ATOM 838 N N . LEU A 1 105 ? 2.528 -4.630 -24.589 1.00 93.00 105 LEU A N 1
ATOM 839 C CA . LEU A 1 105 ? 1.212 -5.016 -24.054 1.00 93.00 105 LEU A CA 1
ATOM 840 C C . LEU A 1 105 ? 0.986 -6.537 -24.041 1.00 93.00 105 LEU A C 1
ATOM 842 O O . LEU A 1 105 ? 0.210 -7.025 -23.227 1.00 93.00 105 LEU A O 1
ATOM 846 N N . SER A 1 106 ? 1.683 -7.297 -24.891 1.00 92.94 106 SER A N 1
ATOM 847 C CA . SER A 1 106 ? 1.643 -8.766 -24.898 1.00 92.94 106 SER A CA 1
ATOM 848 C C . SER A 1 106 ? 2.201 -9.408 -23.624 1.00 92.94 106 SER A C 1
ATOM 850 O O . SER A 1 106 ? 1.896 -10.564 -23.350 1.00 92.94 106 SER A O 1
ATOM 852 N N . GLU A 1 107 ? 3.028 -8.690 -22.862 1.00 95.25 107 GLU A N 1
ATOM 853 C CA . GLU A 1 107 ? 3.567 -9.162 -21.581 1.00 95.25 107 GLU A CA 1
ATOM 854 C C . GLU A 1 107 ? 2.669 -8.794 -20.396 1.00 95.25 107 GLU A C 1
ATOM 856 O O . GLU A 1 107 ? 2.906 -9.247 -19.278 1.00 95.25 107 GLU A O 1
ATOM 861 N N . VAL A 1 108 ? 1.643 -7.968 -20.611 1.00 95.19 108 VAL A N 1
ATOM 862 C CA . VAL A 1 108 ? 0.725 -7.549 -19.554 1.00 95.19 108 VAL A CA 1
ATOM 863 C C . VAL A 1 108 ? -0.331 -8.632 -19.349 1.00 95.19 108 VAL A C 1
ATOM 865 O O . VAL A 1 108 ? -1.189 -8.861 -20.198 1.00 95.19 108 VAL A O 1
ATOM 868 N N . VAL A 1 109 ? -0.279 -9.288 -18.192 1.00 94.44 109 VAL A N 1
ATOM 869 C CA . VAL A 1 109 ? -1.239 -10.329 -17.789 1.00 94.44 109 VAL A CA 1
ATOM 870 C C . VAL A 1 109 ? -2.532 -9.700 -17.295 1.00 94.44 109 VAL A C 1
ATOM 872 O O . VAL A 1 109 ? -3.624 -10.184 -17.583 1.00 94.44 109 VAL A O 1
ATOM 875 N N . LEU A 1 110 ? -2.401 -8.625 -16.522 1.00 94.38 110 LEU A N 1
ATOM 876 C CA . LEU A 1 110 ? -3.506 -8.004 -15.815 1.00 94.38 110 LEU A CA 1
ATOM 877 C C . LEU A 1 110 ? -3.214 -6.520 -15.617 1.00 94.38 110 LEU A C 1
ATOM 879 O O . LEU A 1 110 ? -2.111 -6.130 -15.237 1.00 94.38 110 LEU A O 1
ATOM 883 N N . ILE A 1 111 ? -4.256 -5.718 -15.791 1.00 95.50 111 ILE A N 1
ATOM 884 C CA . ILE A 1 111 ? -4.331 -4.348 -15.301 1.00 95.50 111 ILE A CA 1
ATOM 885 C C . ILE A 1 111 ? -5.520 -4.299 -14.348 1.00 95.50 111 ILE A C 1
ATOM 887 O O . ILE A 1 111 ? -6.596 -4.784 -14.690 1.00 95.50 111 ILE A O 1
ATOM 891 N N . ASP A 1 112 ? -5.336 -3.734 -13.159 1.00 94.88 112 ASP A N 1
ATOM 892 C CA . ASP A 1 112 ? -6.441 -3.485 -12.235 1.00 94.88 112 ASP A CA 1
ATOM 893 C C . ASP A 1 112 ? -6.248 -2.172 -11.472 1.00 94.88 112 ASP A C 1
ATOM 895 O O . ASP A 1 112 ? -5.128 -1.710 -11.251 1.00 94.88 112 ASP A O 1
ATOM 899 N N . SER A 1 113 ? -7.363 -1.558 -11.089 1.00 93.06 113 SER A N 1
ATOM 900 C CA . SER A 1 113 ? -7.415 -0.269 -10.407 1.00 93.06 113 SER A CA 1
ATOM 901 C C . SER A 1 113 ? -8.563 -0.296 -9.408 1.00 93.06 113 SER A C 1
ATOM 903 O O . SER A 1 113 ? -9.731 -0.361 -9.798 1.00 93.06 113 SER A O 1
ATOM 905 N N . LYS A 1 114 ? -8.235 -0.283 -8.115 1.00 90.06 114 LYS A N 1
ATOM 906 C CA . LYS A 1 114 ? -9.201 -0.399 -7.017 1.00 90.06 114 LYS A CA 1
ATOM 907 C C . LYS A 1 114 ? -8.869 0.552 -5.882 1.00 90.06 114 LYS A C 1
ATOM 909 O O . LYS A 1 114 ? -7.711 0.856 -5.610 1.00 90.06 114 LYS A O 1
ATOM 914 N N . GLN A 1 115 ? -9.905 0.986 -5.182 1.00 87.31 115 GLN A N 1
ATOM 915 C CA . GLN A 1 115 ? -9.742 1.668 -3.909 1.00 87.31 115 GLN A CA 1
ATOM 916 C C . GLN A 1 115 ? -9.772 0.640 -2.787 1.00 87.31 115 GLN A C 1
ATOM 918 O O . GLN A 1 115 ? -10.663 -0.206 -2.747 1.00 87.31 115 GLN A O 1
ATOM 923 N N . ILE A 1 116 ? -8.799 0.726 -1.890 1.00 86.94 116 ILE A N 1
ATOM 924 C CA . ILE A 1 116 ? -8.783 -0.022 -0.638 1.00 86.94 116 ILE A CA 1
ATOM 925 C C . ILE A 1 116 ? -8.901 0.960 0.526 1.00 86.94 116 ILE A C 1
ATOM 927 O O . ILE A 1 116 ? -8.447 2.106 0.438 1.00 86.94 116 ILE A O 1
ATOM 931 N N . PHE A 1 117 ? -9.521 0.513 1.612 1.00 83.50 117 PHE A N 1
ATOM 932 C CA . PHE A 1 117 ? -9.696 1.310 2.819 1.00 83.50 117 PHE A CA 1
ATOM 933 C C . PHE A 1 117 ? -9.293 0.494 4.038 1.00 83.50 117 PHE A C 1
ATOM 935 O O . PHE A 1 117 ? -10.023 -0.395 4.460 1.00 83.50 117 PHE A O 1
ATOM 942 N N . ILE A 1 118 ? -8.114 0.745 4.591 1.00 78.50 118 ILE A N 1
ATOM 943 C CA . ILE A 1 118 ? -7.556 -0.074 5.670 1.00 78.50 118 ILE A CA 1
ATOM 944 C C . ILE A 1 118 ? -7.001 0.850 6.742 1.00 78.50 118 ILE A C 1
ATOM 946 O O . ILE A 1 118 ? -6.197 1.721 6.426 1.00 78.50 118 ILE A O 1
ATOM 950 N N . ASP A 1 119 ? -7.402 0.627 7.995 1.00 73.25 119 ASP A N 1
ATOM 951 C CA . ASP A 1 119 ? -6.886 1.354 9.162 1.00 73.25 119 ASP A CA 1
ATOM 952 C C . ASP A 1 119 ? -6.983 2.888 8.956 1.00 73.25 119 ASP A C 1
ATOM 954 O O . ASP A 1 119 ? -6.001 3.616 9.081 1.00 73.25 119 ASP A O 1
ATOM 958 N N . ASP A 1 120 ? -8.165 3.355 8.529 1.00 69.31 120 ASP A N 1
ATOM 959 C CA . ASP A 1 120 ? -8.510 4.749 8.181 1.00 69.31 120 ASP A CA 1
ATOM 960 C C . ASP A 1 120 ? -7.728 5.373 7.013 1.00 69.31 120 ASP A C 1
ATOM 962 O O . ASP A 1 120 ? -7.909 6.541 6.665 1.00 69.31 120 ASP A O 1
ATOM 966 N N . THR A 1 121 ? -6.909 4.574 6.332 1.00 72.94 121 THR A N 1
ATOM 967 C CA . THR A 1 121 ? -6.169 4.989 5.143 1.00 72.94 121 THR A CA 1
ATOM 968 C C . THR A 1 121 ? -6.920 4.562 3.889 1.00 72.94 121 THR A C 1
ATOM 970 O O . THR A 1 121 ? -7.076 3.370 3.605 1.00 72.94 121 THR A O 1
ATOM 973 N N .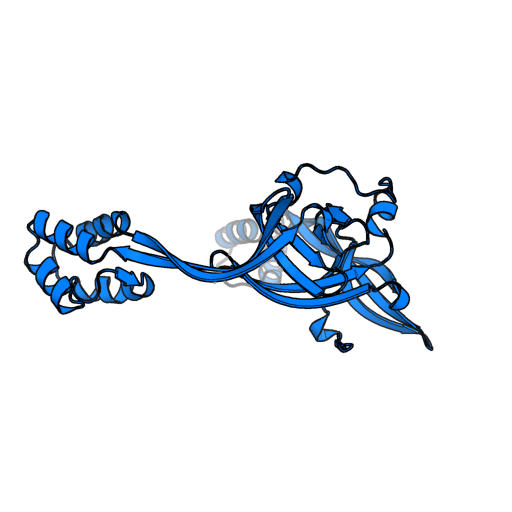 ARG A 1 122 ? -7.360 5.545 3.095 1.00 80.50 122 ARG A N 1
ATOM 974 C CA . ARG A 1 122 ? -7.890 5.313 1.747 1.00 80.50 122 ARG A CA 1
ATOM 975 C C . ARG A 1 122 ? -6.744 5.370 0.746 1.00 80.50 122 ARG A C 1
ATOM 977 O O . ARG A 1 122 ? -6.134 6.421 0.575 1.00 80.50 122 ARG A O 1
ATOM 984 N N . ALA A 1 123 ? -6.491 4.268 0.051 1.00 85.00 123 ALA A N 1
ATOM 985 C CA . ALA A 1 123 ? -5.500 4.214 -1.016 1.00 85.00 123 ALA A CA 1
ATOM 986 C C . ALA A 1 123 ? -6.163 3.807 -2.333 1.00 85.00 123 ALA A C 1
ATOM 988 O O . ALA A 1 123 ? -6.890 2.815 -2.402 1.00 85.00 123 ALA A O 1
ATOM 989 N N . HIS A 1 124 ? -5.906 4.572 -3.394 1.00 90.06 124 HIS A N 1
ATOM 990 C CA . HIS A 1 124 ? -6.254 4.166 -4.752 1.00 90.06 124 HIS A CA 1
ATOM 991 C C . HIS A 1 124 ? -5.065 3.423 -5.352 1.00 90.06 124 HIS A C 1
ATOM 993 O O . HIS A 1 124 ? -4.054 4.028 -5.697 1.00 90.06 124 HIS A O 1
ATOM 999 N N . ILE A 1 125 ? -5.181 2.101 -5.445 1.00 92.94 125 ILE A N 1
ATOM 1000 C CA . ILE A 1 125 ? -4.135 1.231 -5.972 1.00 92.94 125 ILE A CA 1
ATOM 1001 C C . ILE A 1 125 ? -4.408 0.955 -7.442 1.00 92.94 125 ILE A C 1
ATOM 1003 O O . ILE A 1 125 ? -5.507 0.549 -7.818 1.00 92.94 125 ILE A O 1
ATOM 1007 N N . LYS A 1 126 ? -3.374 1.140 -8.257 1.00 95.25 126 LYS A N 1
ATOM 1008 C CA . LYS A 1 126 ? -3.354 0.834 -9.683 1.00 95.25 126 LYS A CA 1
ATOM 1009 C C . LYS A 1 126 ? -2.169 -0.085 -9.939 1.00 95.25 126 LYS A C 1
ATOM 1011 O O . LYS A 1 126 ? -1.051 0.257 -9.557 1.00 95.25 126 LYS A O 1
ATOM 1016 N N . THR A 1 127 ? -2.396 -1.223 -10.574 1.00 96.00 127 THR A N 1
ATOM 1017 C CA . THR A 1 127 ? -1.356 -2.234 -10.796 1.00 96.00 127 THR A CA 1
ATOM 1018 C C . THR A 1 127 ? -1.397 -2.786 -12.208 1.00 96.00 127 THR A C 1
ATOM 1020 O O . THR A 1 127 ? -2.472 -3.048 -12.746 1.00 96.00 127 THR A O 1
ATOM 1023 N N . VAL A 1 128 ? -0.210 -3.023 -12.757 1.00 97.38 128 VAL A N 1
ATOM 1024 C CA . VAL A 1 128 ? 0.040 -3.746 -14.004 1.00 97.38 128 VAL A CA 1
ATOM 1025 C C . VAL A 1 128 ? 0.902 -4.958 -13.661 1.00 97.38 128 VAL A C 1
ATOM 1027 O O . VAL A 1 128 ? 2.021 -4.799 -13.182 1.00 97.38 128 VAL A O 1
ATOM 1030 N N . LEU A 1 129 ? 0.388 -6.164 -13.882 1.00 97.25 129 LEU A N 1
ATOM 1031 C CA . LEU A 1 129 ? 1.111 -7.415 -13.648 1.00 97.25 129 LEU A CA 1
ATOM 1032 C C . LEU A 1 129 ? 1.688 -7.942 -14.962 1.00 97.25 129 LEU A C 1
ATOM 1034 O O . LEU A 1 129 ? 0.960 -8.071 -15.950 1.00 97.25 129 LEU A O 1
ATOM 1038 N N . LEU A 1 130 ? 2.974 -8.283 -14.955 1.00 97.00 130 LEU A N 1
ATOM 1039 C CA . LEU A 1 130 ? 3.680 -8.820 -16.115 1.00 97.00 130 LEU A CA 1
ATOM 1040 C C . LEU A 1 130 ? 3.779 -10.348 -16.077 1.00 97.00 130 LEU A C 1
ATOM 1042 O O . LEU A 1 130 ? 3.877 -10.960 -15.015 1.00 97.00 130 LEU A O 1
ATOM 1046 N N . SER A 1 131 ? 3.832 -10.963 -17.257 1.00 95.00 131 SER A N 1
ATOM 1047 C CA . SER A 1 131 ? 4.097 -12.397 -17.428 1.00 95.00 131 SER A CA 1
ATOM 1048 C C . SER A 1 131 ? 5.584 -12.740 -17.340 1.00 95.00 131 SER A C 1
ATOM 1050 O O . SER A 1 131 ? 5.937 -13.912 -17.255 1.00 95.00 131 SER A O 1
ATOM 1052 N N . THR A 1 132 ? 6.458 -11.734 -17.400 1.00 94.69 132 THR A N 1
ATOM 1053 C CA . THR A 1 132 ? 7.915 -11.892 -17.467 1.00 94.69 132 THR A CA 1
ATOM 1054 C C . THR A 1 132 ? 8.613 -11.366 -16.207 1.00 94.69 132 THR A C 1
ATOM 1056 O O . THR A 1 132 ? 8.195 -10.328 -15.682 1.00 94.69 132 THR A O 1
ATOM 1059 N N . PRO A 1 133 ? 9.731 -11.979 -15.777 1.00 94.62 133 PRO A N 1
ATOM 1060 C CA . PRO A 1 133 ? 10.464 -11.622 -14.558 1.00 94.62 133 PRO A CA 1
ATOM 1061 C C . PRO A 1 133 ? 11.462 -10.475 -14.809 1.00 94.62 133 PRO A C 1
ATOM 1063 O O . PRO A 1 133 ? 12.661 -10.603 -14.556 1.00 94.62 133 PRO A O 1
ATOM 1066 N N . ARG A 1 134 ? 10.996 -9.366 -15.404 1.00 94.88 134 ARG A N 1
ATOM 1067 C CA . ARG A 1 134 ? 11.864 -8.258 -15.849 1.00 94.88 134 ARG A CA 1
ATOM 1068 C C . ARG A 1 134 ? 12.700 -7.672 -14.719 1.00 94.88 134 ARG A C 1
ATOM 1070 O O . ARG A 1 134 ? 13.867 -7.353 -14.942 1.00 94.88 134 ARG A O 1
ATOM 1077 N N . GLU A 1 135 ? 12.115 -7.523 -13.534 1.00 95.25 135 GLU A N 1
ATOM 1078 C CA . GLU A 1 135 ? 12.819 -6.939 -12.399 1.00 95.25 135 GLU A CA 1
ATOM 1079 C C . GLU A 1 135 ? 13.811 -7.920 -11.793 1.00 95.25 135 GLU A C 1
ATOM 1081 O O . GLU A 1 135 ? 14.948 -7.543 -11.508 1.00 95.25 135 GLU A O 1
ATOM 1086 N N . ALA A 1 136 ? 13.418 -9.186 -11.652 1.00 92.06 136 ALA A N 1
ATOM 1087 C CA . ALA A 1 136 ? 14.336 -10.221 -11.199 1.00 92.06 136 ALA A CA 1
ATOM 1088 C C . ALA A 1 136 ? 15.569 -10.309 -12.116 1.00 92.06 136 ALA A C 1
ATOM 1090 O O . ALA A 1 136 ? 16.692 -10.319 -11.616 1.00 92.06 136 ALA A O 1
ATOM 1091 N N . ILE A 1 137 ? 15.378 -10.278 -13.442 1.00 93.75 137 ILE A N 1
ATOM 1092 C CA . ILE A 1 137 ? 16.479 -10.260 -14.420 1.00 93.75 137 ILE A CA 1
ATOM 1093 C C . ILE A 1 137 ? 17.342 -9.006 -14.250 1.00 93.75 137 ILE A C 1
ATOM 1095 O O . ILE A 1 137 ? 18.564 -9.118 -14.185 1.00 93.75 137 ILE A O 1
ATOM 1099 N N . PHE A 1 138 ? 16.727 -7.824 -14.140 1.00 92.44 138 PHE A N 1
ATOM 1100 C CA . PHE A 1 138 ? 17.449 -6.562 -13.950 1.00 92.44 138 PHE A CA 1
ATOM 1101 C C . PHE A 1 138 ? 18.319 -6.568 -12.682 1.00 92.44 138 PHE A C 1
ATOM 1103 O O . PHE A 1 138 ? 19.444 -6.074 -12.704 1.00 92.44 138 PHE A O 1
ATOM 1110 N N . ARG A 1 139 ? 17.829 -7.172 -11.591 1.00 91.31 139 ARG A N 1
ATOM 1111 C CA . ARG A 1 139 ? 18.562 -7.321 -10.321 1.00 91.31 139 ARG A CA 1
ATOM 1112 C C . ARG A 1 139 ? 19.554 -8.494 -10.307 1.00 91.31 139 ARG A C 1
ATOM 1114 O O . ARG A 1 139 ? 20.277 -8.647 -9.327 1.00 91.31 139 ARG A O 1
ATOM 1121 N N . GLY A 1 140 ? 19.577 -9.340 -11.339 1.00 90.31 140 GLY A N 1
ATOM 1122 C CA . GLY A 1 140 ? 20.382 -10.567 -11.358 1.00 90.31 140 GLY A CA 1
ATOM 1123 C C . GLY A 1 140 ? 19.909 -11.636 -10.363 1.00 90.31 140 GLY A C 1
ATOM 1124 O O . GLY A 1 140 ? 20.710 -12.438 -9.887 1.00 90.31 140 GLY A O 1
ATOM 1125 N N . LEU A 1 141 ? 18.620 -11.637 -10.012 1.00 87.62 141 LEU A N 1
ATOM 1126 C CA . LEU A 1 141 ? 18.023 -12.600 -9.089 1.00 87.62 141 LEU A CA 1
ATOM 1127 C C . LEU A 1 141 ? 17.694 -13.925 -9.795 1.00 87.62 141 LEU A C 1
ATOM 1129 O O . LEU A 1 141 ? 17.329 -13.933 -10.975 1.00 87.62 141 LEU A O 1
ATOM 1133 N N . PRO A 1 142 ? 17.768 -15.064 -9.082 1.00 82.50 142 PRO A N 1
ATOM 1134 C CA . PRO A 1 142 ? 17.402 -16.352 -9.649 1.00 82.50 142 PRO A CA 1
ATOM 1135 C C . PRO A 1 142 ? 15.895 -16.409 -9.927 1.00 82.50 142 PRO A C 1
ATOM 1137 O O . PRO A 1 142 ? 15.077 -16.327 -9.011 1.00 82.50 142 PRO A O 1
ATOM 1140 N N . VAL A 1 143 ? 15.530 -16.619 -11.192 1.00 82.25 143 VAL A N 1
ATOM 1141 C CA . VAL A 1 143 ? 14.144 -16.877 -11.599 1.00 82.25 143 VAL A CA 1
ATOM 1142 C C . VAL A 1 143 ? 13.866 -18.359 -11.387 1.00 82.25 143 VAL A C 1
ATOM 1144 O O . VAL A 1 143 ? 14.321 -19.207 -12.157 1.00 82.25 143 VAL A O 1
ATOM 1147 N N . ASN A 1 144 ? 13.162 -18.696 -10.309 1.00 69.94 144 ASN A N 1
ATOM 1148 C CA . ASN A 1 144 ? 12.891 -20.090 -9.981 1.00 69.94 144 ASN A CA 1
ATOM 1149 C C . ASN A 1 144 ? 11.499 -20.482 -10.496 1.00 69.94 144 ASN A C 1
ATOM 1151 O O . ASN A 1 144 ? 10.513 -19.934 -10.014 1.00 69.94 144 ASN A O 1
ATOM 1155 N N . PRO A 1 145 ? 11.363 -21.428 -11.443 1.00 61.19 145 PRO A N 1
ATOM 1156 C CA . PRO A 1 145 ? 10.055 -21.805 -11.977 1.00 61.19 145 PRO A CA 1
ATOM 1157 C C . PRO A 1 145 ? 9.159 -22.490 -10.930 1.00 61.19 145 PRO A C 1
ATOM 1159 O O . PRO A 1 145 ? 7.933 -22.386 -11.011 1.00 61.19 145 PRO A O 1
ATOM 1162 N N . LYS A 1 146 ? 9.738 -23.145 -9.915 1.00 60.12 146 LYS A N 1
ATOM 1163 C CA . LYS A 1 146 ? 8.987 -23.821 -8.845 1.00 60.12 146 LYS A CA 1
ATOM 1164 C C . LYS A 1 146 ? 8.524 -22.817 -7.785 1.00 60.12 146 LYS A C 1
ATOM 1166 O O . LYS A 1 146 ? 9.234 -21.858 -7.502 1.00 60.12 146 LYS A O 1
ATOM 1171 N N . SER A 1 147 ? 7.336 -23.036 -7.204 1.00 57.22 147 SER A N 1
ATOM 1172 C CA . SER A 1 147 ? 6.824 -22.218 -6.093 1.00 57.22 147 SER A CA 1
ATOM 1173 C C . SER A 1 147 ? 7.901 -22.107 -5.019 1.00 57.22 147 SER A C 1
ATOM 1175 O O . SER A 1 147 ? 8.335 -23.127 -4.480 1.00 57.22 147 SER A O 1
ATOM 1177 N N . GLN A 1 148 ? 8.359 -20.889 -4.739 1.00 60.97 148 GLN A N 1
ATOM 1178 C CA . GLN A 1 148 ? 9.291 -20.669 -3.644 1.00 60.97 148 GLN A CA 1
ATOM 1179 C C . GLN A 1 148 ? 8.632 -21.158 -2.354 1.00 60.97 148 GLN A C 1
ATOM 1181 O O . GLN A 1 148 ? 7.474 -20.843 -2.088 1.00 60.97 148 GLN A O 1
ATOM 1186 N N . THR A 1 149 ? 9.349 -21.943 -1.556 1.00 64.06 149 THR A N 1
ATOM 1187 C CA . THR A 1 149 ? 8.928 -22.210 -0.183 1.00 64.06 149 THR A CA 1
ATOM 1188 C C . THR A 1 149 ? 9.160 -20.925 0.600 1.00 64.06 149 THR A C 1
ATOM 1190 O O . THR A 1 149 ? 10.305 -20.532 0.810 1.00 64.06 149 THR A O 1
ATOM 1193 N N . TYR A 1 150 ? 8.093 -20.236 0.996 1.00 77.81 150 TYR A N 1
ATOM 1194 C CA . TYR A 1 150 ? 8.180 -19.006 1.784 1.00 77.81 150 TYR A CA 1
ATOM 1195 C C . TYR A 1 150 ? 7.550 -19.214 3.160 1.00 77.81 150 TYR A C 1
ATOM 1197 O O . TYR A 1 150 ? 6.576 -19.951 3.322 1.00 77.81 150 TYR A O 1
ATOM 1205 N N . SER A 1 151 ? 8.089 -18.535 4.171 1.00 85.94 151 SER A N 1
ATOM 1206 C CA . SER A 1 151 ? 7.431 -18.481 5.475 1.00 85.94 151 SER A CA 1
ATOM 1207 C C . SER A 1 151 ? 6.073 -17.789 5.321 1.00 85.94 151 SER A C 1
ATOM 1209 O O . SER A 1 151 ? 6.030 -16.721 4.704 1.00 85.94 151 SER A O 1
ATOM 1211 N N . PRO A 1 152 ? 4.974 -18.318 5.893 1.00 87.06 152 PRO A N 1
ATOM 1212 C CA . PRO A 1 152 ? 3.679 -17.639 5.885 1.00 87.06 152 PRO A CA 1
ATOM 1213 C C . PRO A 1 152 ? 3.750 -16.186 6.371 1.00 87.06 152 PRO A C 1
ATOM 1215 O O . PRO A 1 152 ? 3.039 -15.322 5.868 1.00 87.06 152 PRO A O 1
ATOM 1218 N N . GLN A 1 153 ? 4.674 -15.884 7.284 1.00 90.44 153 GLN A N 1
ATOM 1219 C CA . GLN A 1 153 ? 4.879 -14.525 7.786 1.00 90.44 153 GLN A CA 1
ATOM 1220 C C . GLN A 1 153 ? 5.323 -13.535 6.698 1.00 90.44 153 GLN A C 1
ATOM 1222 O O . GLN A 1 153 ? 5.029 -12.350 6.797 1.00 90.44 153 GLN A O 1
ATOM 1227 N N . HIS A 1 154 ? 5.971 -14.000 5.625 1.00 91.56 154 HIS A N 1
ATOM 1228 C CA . HIS A 1 154 ? 6.405 -13.140 4.520 1.00 91.56 154 HIS A CA 1
ATOM 1229 C C . HIS A 1 154 ? 5.252 -12.633 3.646 1.00 91.56 154 HIS A C 1
ATOM 1231 O O . HIS A 1 154 ? 5.490 -11.788 2.786 1.00 91.56 154 HIS A O 1
ATOM 1237 N N . VAL A 1 155 ? 4.037 -13.158 3.814 1.00 93.50 155 VAL A N 1
ATOM 1238 C CA . VAL A 1 155 ? 2.838 -12.719 3.082 1.00 93.50 155 VAL A CA 1
ATOM 1239 C C . VAL A 1 155 ? 2.174 -11.533 3.784 1.00 93.50 155 VAL A C 1
ATOM 1241 O O . VAL A 1 155 ? 1.583 -10.677 3.131 1.00 93.50 155 VAL A O 1
ATOM 1244 N N . ILE A 1 156 ? 2.288 -11.458 5.111 1.00 94.88 156 ILE A N 1
ATOM 1245 C CA . ILE A 1 156 ? 1.607 -10.453 5.927 1.00 94.88 156 ILE A CA 1
ATOM 1246 C C . ILE A 1 156 ? 2.131 -9.047 5.617 1.00 94.88 156 ILE A C 1
ATOM 1248 O O . ILE A 1 156 ? 3.327 -8.820 5.461 1.00 94.88 156 ILE A O 1
ATOM 1252 N N . GLY A 1 157 ? 1.204 -8.097 5.510 1.00 92.00 157 GLY A N 1
ATOM 1253 C CA . GLY A 1 157 ? 1.462 -6.697 5.183 1.00 92.00 157 GLY A CA 1
ATOM 1254 C C . GLY A 1 157 ? 1.583 -6.404 3.687 1.00 92.00 157 GLY A C 1
ATOM 1255 O O . GLY A 1 157 ? 1.593 -5.234 3.313 1.00 92.00 157 GLY A O 1
ATOM 1256 N N . LYS A 1 158 ? 1.633 -7.425 2.823 1.00 95.50 158 LYS A N 1
ATOM 1257 C CA . LYS A 1 158 ? 1.799 -7.239 1.377 1.00 95.50 158 LYS A CA 1
ATOM 1258 C C . LYS A 1 158 ? 0.466 -7.135 0.647 1.00 95.50 158 LYS A C 1
ATOM 1260 O O . LYS A 1 158 ? -0.541 -7.730 1.042 1.00 95.50 158 LYS A O 1
ATOM 1265 N N . LEU A 1 159 ? 0.489 -6.392 -0.458 1.00 95.81 159 LEU A N 1
ATOM 1266 C CA . LEU A 1 159 ? -0.602 -6.353 -1.422 1.00 95.81 159 LEU A CA 1
ATOM 1267 C C . LEU A 1 159 ? -0.661 -7.692 -2.170 1.00 95.81 159 LEU A C 1
ATOM 1269 O O . LEU A 1 159 ? 0.338 -8.155 -2.726 1.00 95.81 159 LEU A O 1
ATOM 1273 N N . VAL A 1 160 ? -1.843 -8.299 -2.173 1.00 96.62 160 VAL A N 1
ATOM 1274 C CA . VAL A 1 160 ? -2.129 -9.578 -2.818 1.00 96.62 160 VAL A CA 1
ATOM 1275 C C . VAL A 1 160 ? -2.877 -9.332 -4.119 1.00 96.62 160 VAL A C 1
ATOM 1277 O O . VAL A 1 160 ? -3.905 -8.646 -4.155 1.00 96.62 160 VAL A O 1
ATOM 1280 N N . ILE A 1 161 ? -2.361 -9.918 -5.192 1.00 96.31 161 ILE A N 1
ATOM 1281 C CA . ILE A 1 161 ? -2.873 -9.781 -6.552 1.00 96.31 161 ILE A CA 1
ATOM 1282 C C . ILE A 1 161 ? -3.140 -11.181 -7.093 1.00 96.31 161 ILE A C 1
ATOM 1284 O O . ILE A 1 161 ? -2.316 -12.084 -6.963 1.00 96.31 161 ILE A O 1
ATOM 1288 N N . SER A 1 162 ? -4.307 -11.374 -7.691 1.00 94.69 162 SER A N 1
ATOM 1289 C CA . SER A 1 162 ? -4.653 -12.581 -8.435 1.00 94.69 162 SER A CA 1
ATOM 1290 C C . SER A 1 162 ? -4.541 -12.282 -9.916 1.00 94.69 162 SER A C 1
ATOM 1292 O O . SER A 1 162 ? -5.140 -11.315 -10.390 1.00 94.69 162 SER A O 1
ATOM 1294 N N . ALA A 1 163 ? -3.813 -13.122 -10.652 1.00 90.44 163 ALA A N 1
ATOM 1295 C CA . ALA A 1 163 ? -3.663 -12.973 -12.100 1.00 90.44 163 ALA A CA 1
ATOM 1296 C C . ALA A 1 163 ? -5.018 -12.989 -12.837 1.00 90.44 163 ALA A C 1
ATOM 1298 O O . ALA A 1 163 ? -5.141 -12.413 -13.915 1.00 90.44 163 ALA A O 1
ATOM 1299 N N . SER A 1 164 ? -6.039 -13.612 -12.240 1.00 89.88 164 SER A N 1
ATOM 1300 C CA . SER A 1 164 ? -7.384 -13.737 -12.803 1.00 89.88 164 SER A CA 1
ATOM 1301 C C . SER A 1 164 ? -8.414 -12.763 -12.214 1.00 89.88 164 SER A C 1
ATOM 1303 O O . SER A 1 164 ? -9.317 -12.339 -12.935 1.00 89.88 164 SER A O 1
ATOM 1305 N N . ARG A 1 165 ? -8.310 -12.403 -10.925 1.00 90.50 165 ARG A N 1
ATOM 1306 C CA . ARG A 1 165 ? -9.317 -11.586 -10.202 1.00 90.50 165 ARG A CA 1
ATOM 1307 C C . ARG A 1 165 ? -8.893 -10.139 -9.927 1.00 90.50 165 ARG A C 1
ATOM 1309 O O . ARG A 1 165 ? -9.685 -9.361 -9.382 1.00 90.50 165 ARG A O 1
ATOM 1316 N N . GLY A 1 166 ? -7.663 -9.769 -10.268 1.00 92.75 166 GLY A N 1
ATOM 1317 C CA . GLY A 1 166 ? -7.144 -8.434 -10.001 1.00 92.75 166 GLY A CA 1
ATOM 1318 C C . GLY A 1 166 ? -6.575 -8.268 -8.590 1.00 92.75 166 GLY A C 1
ATOM 1319 O O . GLY A 1 166 ? -6.181 -9.231 -7.930 1.00 92.75 166 GLY A O 1
ATOM 1320 N N . ILE A 1 167 ? -6.564 -7.030 -8.100 1.00 94.62 167 ILE A N 1
ATOM 1321 C CA . ILE A 1 167 ? -6.185 -6.680 -6.730 1.00 94.62 167 ILE A CA 1
ATOM 1322 C C . ILE A 1 167 ? -7.185 -7.322 -5.762 1.00 94.62 167 ILE A C 1
ATOM 1324 O O . ILE A 1 167 ? -8.397 -7.075 -5.837 1.00 94.62 167 ILE A O 1
ATOM 1328 N N . LEU A 1 168 ? -6.675 -8.146 -4.847 1.00 93.94 168 LEU A N 1
ATOM 1329 C CA . LEU A 1 168 ? -7.477 -8.793 -3.814 1.00 93.94 168 LEU A CA 1
ATOM 1330 C C . LEU A 1 168 ? -7.516 -7.980 -2.524 1.00 93.94 168 LEU A C 1
ATOM 1332 O O . LEU A 1 168 ? -8.563 -7.971 -1.888 1.00 93.94 168 LEU A O 1
ATOM 1336 N N . GLY A 1 169 ? -6.431 -7.283 -2.176 1.00 94.06 169 GLY A N 1
ATOM 1337 C CA . GLY A 1 169 ? -6.319 -6.460 -0.968 1.00 94.06 169 GLY A CA 1
ATOM 1338 C C . GLY A 1 169 ? -4.980 -6.659 -0.256 1.00 94.06 169 GLY A C 1
ATOM 1339 O O . GLY A 1 169 ? -4.027 -7.139 -0.864 1.00 94.06 169 GLY A O 1
ATOM 1340 N N . ILE A 1 170 ? -4.894 -6.314 1.030 1.00 94.75 170 ILE A N 1
ATOM 1341 C CA . ILE A 1 170 ? -3.677 -6.492 1.843 1.00 94.75 170 ILE A CA 1
ATOM 1342 C C . ILE A 1 170 ? -3.849 -7.686 2.782 1.00 94.75 170 ILE A C 1
ATOM 1344 O O . ILE A 1 170 ? -4.821 -7.750 3.538 1.00 94.75 170 ILE A O 1
ATOM 1348 N N . ALA A 1 171 ? -2.895 -8.618 2.769 1.00 95.06 171 ALA A N 1
ATOM 1349 C CA . ALA A 1 171 ? -2.877 -9.727 3.718 1.00 95.06 171 ALA A CA 1
ATOM 1350 C C . ALA A 1 171 ? -2.550 -9.214 5.127 1.00 95.06 171 ALA A C 1
ATOM 1352 O O . ALA A 1 171 ? -1.520 -8.573 5.331 1.00 95.06 171 ALA A O 1
ATOM 1353 N N . LYS A 1 172 ? -3.408 -9.488 6.113 1.00 92.38 172 LYS A N 1
ATOM 1354 C CA . LYS A 1 172 ? -3.192 -9.034 7.502 1.00 92.38 172 LYS A CA 1
ATOM 1355 C C . LYS A 1 172 ? -3.124 -10.172 8.509 1.00 92.38 172 LYS A C 1
ATOM 1357 O O . LYS A 1 172 ? -2.518 -9.991 9.558 1.00 92.38 172 LYS A O 1
ATOM 1362 N N . GLU A 1 173 ? -3.736 -11.315 8.213 1.00 93.12 173 GLU A N 1
ATOM 1363 C CA . GLU A 1 173 ? -3.864 -12.411 9.175 1.00 93.12 173 GLU A CA 1
ATOM 1364 C C . GLU A 1 173 ? -3.571 -13.750 8.503 1.00 93.12 173 GLU A C 1
ATOM 1366 O O . GLU A 1 173 ? -3.921 -13.971 7.341 1.00 93.12 173 GLU A O 1
ATOM 1371 N N . ILE A 1 174 ? -2.933 -14.643 9.256 1.00 94.94 174 ILE A N 1
ATOM 1372 C CA . ILE A 1 174 ? -2.829 -16.058 8.913 1.00 94.94 174 ILE A CA 1
ATOM 1373 C C . ILE A 1 174 ? -4.070 -16.730 9.495 1.00 94.94 174 ILE A C 1
ATOM 1375 O O . ILE A 1 174 ? -4.324 -16.624 10.694 1.00 94.94 174 ILE A O 1
ATOM 1379 N N . VAL A 1 175 ? -4.840 -17.405 8.650 1.00 94.50 175 VAL A N 1
ATOM 1380 C CA . VAL A 1 175 ? -6.087 -18.074 9.033 1.00 94.50 175 VAL A CA 1
ATOM 1381 C C . VAL A 1 175 ? -5.983 -19.574 8.797 1.00 94.50 175 VAL A C 1
ATOM 1383 O O . VAL A 1 175 ? -5.151 -20.046 8.021 1.00 94.50 175 VAL A O 1
ATOM 1386 N N . VAL A 1 176 ? -6.827 -20.337 9.486 1.00 95.19 176 VAL A N 1
ATOM 1387 C CA . VAL A 1 176 ? -6.859 -21.797 9.392 1.00 95.19 176 VAL A CA 1
ATOM 1388 C C . VAL A 1 176 ? -8.273 -22.236 9.040 1.00 95.19 176 VAL A C 1
ATOM 1390 O O . VAL A 1 176 ? -9.247 -21.755 9.613 1.00 95.19 176 VAL A O 1
ATOM 1393 N N . SER A 1 177 ? -8.362 -23.166 8.100 1.00 90.81 177 SER A N 1
ATOM 1394 C CA . SER A 1 177 ? -9.570 -23.902 7.728 1.00 90.81 177 SER A CA 1
ATOM 1395 C C . SER A 1 177 ? -9.285 -25.401 7.925 1.00 90.81 177 SER A C 1
ATOM 1397 O O . SER A 1 177 ? -8.108 -25.774 7.995 1.00 90.81 177 SER A O 1
ATOM 1399 N N . PRO A 1 178 ? -10.289 -26.289 8.073 1.00 93.31 178 PRO A N 1
ATOM 1400 C CA . PRO A 1 178 ? -10.041 -27.717 8.266 1.00 93.31 178 PRO A CA 1
ATOM 1401 C C . PRO A 1 178 ? -9.027 -28.291 7.260 1.00 93.31 178 PRO A C 1
ATOM 1403 O O . PRO A 1 178 ? -9.276 -28.342 6.058 1.00 93.31 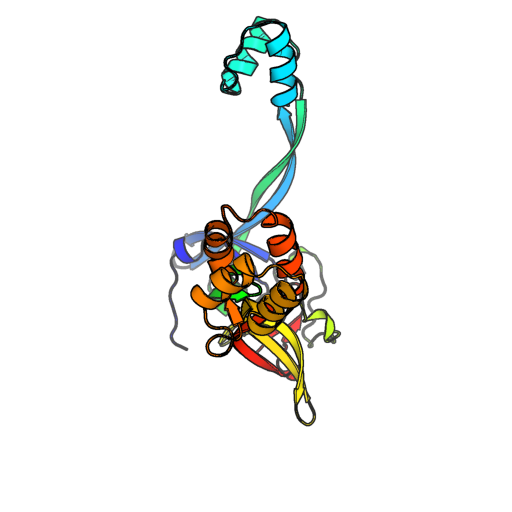178 PRO A O 1
ATOM 1406 N N . GLY A 1 179 ? -7.859 -28.699 7.767 1.00 90.75 179 GLY A N 1
ATOM 1407 C CA . GLY A 1 179 ? -6.776 -29.293 6.977 1.00 90.75 179 GLY A CA 1
ATOM 1408 C C . GLY A 1 179 ? -5.927 -28.326 6.140 1.00 90.75 179 GLY A C 1
ATOM 1409 O O . GLY A 1 179 ? -5.070 -28.801 5.399 1.00 90.75 179 GLY A O 1
ATOM 1410 N N . MET A 1 180 ? -6.120 -27.002 6.229 1.00 92.25 180 MET A N 1
ATOM 1411 C CA . MET A 1 180 ? -5.380 -26.042 5.397 1.00 92.25 180 MET A CA 1
ATOM 1412 C C . MET A 1 180 ? -5.071 -24.705 6.085 1.00 92.25 180 MET A C 1
ATOM 1414 O O . MET A 1 180 ? -5.849 -24.179 6.880 1.00 92.25 180 MET A O 1
ATOM 1418 N N . LEU A 1 181 ? -3.926 -24.132 5.711 1.00 93.50 181 LEU A N 1
ATOM 1419 C CA . LEU A 1 181 ? -3.531 -22.767 6.046 1.00 93.50 181 LEU A CA 1
ATOM 1420 C C . LEU A 1 181 ? -4.022 -21.804 4.959 1.00 93.50 181 LEU A C 1
ATOM 1422 O O . LEU A 1 181 ? -4.006 -22.141 3.773 1.00 93.50 181 LEU A O 1
ATOM 1426 N N . GLY A 1 182 ? -4.387 -20.589 5.346 1.00 94.81 182 GLY A N 1
ATOM 1427 C CA . GLY A 1 182 ? -4.705 -19.510 4.423 1.00 94.81 182 GLY A CA 1
ATOM 1428 C C . GLY A 1 182 ? -4.328 -18.143 4.972 1.00 94.81 182 GLY A C 1
ATOM 1429 O O . GLY A 1 182 ? -3.750 -18.009 6.052 1.00 94.81 182 GLY A O 1
ATOM 1430 N N . PHE A 1 183 ? -4.681 -17.117 4.213 1.00 96.19 183 PHE A N 1
ATOM 1431 C CA . PHE A 1 183 ? -4.453 -15.722 4.553 1.00 96.19 183 PHE A CA 1
ATOM 1432 C C . PHE A 1 183 ? -5.735 -14.932 4.398 1.00 96.19 183 PHE A C 1
ATOM 1434 O O . PHE A 1 183 ? -6.395 -15.033 3.366 1.00 96.19 183 PHE A O 1
ATOM 1441 N N . ARG A 1 184 ? -6.041 -14.092 5.384 1.00 94.94 184 ARG A N 1
ATOM 1442 C CA . ARG A 1 184 ? -7.119 -13.119 5.262 1.00 94.94 184 ARG A CA 1
ATOM 1443 C C . ARG A 1 184 ? -6.604 -11.851 4.609 1.00 94.94 184 ARG A C 1
ATOM 1445 O O . ARG A 1 184 ? -5.722 -11.166 5.144 1.00 94.94 184 ARG A O 1
ATOM 1452 N N . VAL A 1 185 ? -7.170 -11.546 3.450 1.00 94.25 185 VAL A N 1
ATOM 1453 C CA . VAL A 1 185 ? -6.809 -10.409 2.608 1.00 94.25 185 VAL A CA 1
ATOM 1454 C C . VAL A 1 185 ? -7.930 -9.380 2.666 1.00 94.25 185 VAL A C 1
ATOM 1456 O O . VAL A 1 185 ? -9.031 -9.627 2.184 1.00 94.25 185 VAL A O 1
ATOM 1459 N N . TYR A 1 186 ? -7.654 -8.225 3.264 1.00 91.19 186 TYR A N 1
ATOM 1460 C CA . TYR A 1 186 ? -8.640 -7.165 3.470 1.00 91.19 186 TYR A CA 1
ATOM 1461 C C . TYR A 1 186 ? -8.659 -6.175 2.307 1.00 91.19 186 TYR A C 1
ATOM 1463 O O . TYR A 1 186 ? -7.608 -5.714 1.855 1.00 91.19 186 TYR A O 1
ATOM 1471 N N . ARG A 1 187 ? -9.864 -5.793 1.883 1.00 84.88 187 ARG A N 1
ATOM 1472 C CA . ARG A 1 187 ? -10.131 -4.653 0.986 1.00 84.88 187 ARG A CA 1
ATOM 1473 C C . ARG A 1 187 ? -10.628 -3.452 1.764 1.00 84.88 187 ARG A C 1
ATOM 1475 O O . ARG A 1 187 ? -10.186 -2.330 1.523 1.00 84.88 187 ARG A O 1
ATOM 1482 N N . VAL A 1 188 ? -11.517 -3.728 2.715 1.00 76.75 188 VAL A N 1
ATOM 1483 C CA . VAL A 1 188 ? -12.045 -2.763 3.668 1.00 76.75 188 VAL A CA 1
ATOM 1484 C C . VAL A 1 188 ? -11.791 -3.304 5.068 1.00 76.75 188 VAL A C 1
ATOM 1486 O O . VAL A 1 188 ? -12.217 -4.406 5.406 1.00 76.75 188 VAL A O 1
ATOM 1489 N N . ARG A 1 189 ? -11.077 -2.534 5.879 1.00 72.88 189 ARG A N 1
ATOM 1490 C CA . ARG A 1 189 ? -10.931 -2.732 7.318 1.00 72.88 189 ARG A CA 1
ATOM 1491 C C . ARG A 1 189 ? -11.014 -1.362 7.974 1.00 72.88 189 ARG A C 1
ATOM 1493 O O . ARG A 1 189 ? -9.993 -0.740 8.258 1.00 72.88 189 ARG A O 1
ATOM 1500 N N . SER A 1 190 ? -12.236 -0.872 8.149 1.00 69.31 190 SER A N 1
ATOM 1501 C CA . SER A 1 190 ? -12.493 0.390 8.841 1.00 69.31 190 SER A CA 1
ATOM 1502 C C . SER A 1 190 ? -12.680 0.136 10.328 1.00 69.31 190 SER A C 1
ATOM 1504 O O . SER A 1 190 ? -13.490 -0.711 10.724 1.00 69.31 190 SER A O 1
ATOM 1506 N N . ARG A 1 191 ? -11.956 0.895 11.143 1.00 67.56 191 ARG A N 1
ATOM 1507 C CA . ARG A 1 191 ? -12.057 0.863 12.595 1.00 67.56 191 ARG A CA 1
ATOM 1508 C C . ARG A 1 191 ? -12.577 2.218 13.048 1.00 67.56 191 ARG A C 1
ATOM 1510 O O . ARG A 1 191 ? -11.879 3.207 12.912 1.00 67.56 191 ARG A O 1
ATOM 1517 N N . LYS A 1 192 ? -13.794 2.281 13.581 1.00 72.25 192 LYS A N 1
ATOM 1518 C CA . LYS A 1 192 ? -14.299 3.519 14.183 1.00 72.25 192 LYS A CA 1
ATOM 1519 C C . LYS A 1 192 ? -13.828 3.593 15.629 1.00 72.25 192 LYS A C 1
ATOM 1521 O O . LYS A 1 192 ? -13.911 2.610 16.369 1.00 72.25 192 LYS A O 1
ATOM 1526 N N . LYS A 1 193 ? -13.338 4.756 16.045 1.00 82.19 193 LYS A N 1
ATOM 1527 C CA . LYS A 1 193 ? -13.131 5.035 17.465 1.00 82.19 193 LYS A CA 1
ATOM 1528 C C . LYS A 1 193 ? -14.455 5.492 18.054 1.00 82.19 193 LYS A C 1
ATOM 1530 O O . LYS A 1 193 ? -15.098 6.391 17.518 1.00 82.19 193 LYS A O 1
ATOM 1535 N N . VAL A 1 194 ? -14.860 4.866 19.143 1.00 87.06 194 VAL A N 1
ATOM 1536 C CA . VAL A 1 194 ? -16.087 5.197 19.863 1.00 87.06 194 VAL A CA 1
ATOM 1537 C C . VAL A 1 194 ? -15.756 5.377 21.331 1.00 87.06 194 VAL A C 1
ATOM 1539 O O . VAL A 1 194 ? -14.941 4.651 21.883 1.00 87.06 194 VAL A O 1
ATOM 1542 N N . VAL A 1 195 ? -16.384 6.335 21.990 1.00 89.69 195 VAL A N 1
ATOM 1543 C CA . VAL A 1 195 ? -16.339 6.460 23.443 1.00 89.69 195 VAL A CA 1
ATOM 1544 C C . VAL A 1 195 ? -17.363 5.490 24.022 1.00 89.69 195 VAL A C 1
ATOM 1546 O O . VAL A 1 195 ? -18.535 5.532 23.638 1.00 89.69 195 VAL A O 1
ATOM 1549 N N . ASN A 1 196 ? -16.949 4.631 24.956 1.00 91.38 196 ASN A N 1
ATOM 1550 C CA . ASN A 1 196 ? -17.863 3.857 25.791 1.00 91.38 196 ASN A CA 1
ATOM 1551 C C . ASN A 1 196 ? -18.620 4.816 26.716 1.00 91.38 196 ASN A C 1
ATOM 1553 O O . ASN A 1 196 ? -18.186 5.152 27.819 1.00 91.38 196 ASN A O 1
ATOM 1557 N N . TRP A 1 197 ? -19.749 5.298 26.215 1.00 93.44 197 TRP A N 1
ATOM 1558 C CA . TRP A 1 197 ? -20.481 6.428 26.760 1.00 93.44 197 TRP A CA 1
ATOM 1559 C C . TRP A 1 197 ? -21.118 6.118 28.108 1.00 93.44 197 TRP A C 1
ATOM 1561 O O . TRP A 1 197 ? -21.102 6.947 29.019 1.00 93.44 197 TRP A O 1
ATOM 1571 N N . ILE A 1 198 ? -21.612 4.891 28.278 1.00 92.06 198 ILE A N 1
ATOM 1572 C CA . ILE A 1 198 ? -22.175 4.446 29.554 1.00 92.06 198 ILE A CA 1
ATOM 1573 C C . ILE A 1 198 ? -21.101 4.337 30.642 1.00 92.06 198 ILE A C 1
ATOM 1575 O O . ILE A 1 198 ? -21.313 4.802 31.763 1.00 92.06 198 ILE A O 1
ATOM 1579 N N . ALA A 1 199 ? -19.924 3.793 30.321 1.00 92.06 199 ALA A N 1
ATOM 1580 C CA . ALA A 1 199 ? -18.827 3.693 31.280 1.00 92.06 199 ALA A CA 1
ATOM 1581 C C . ALA A 1 199 ? -18.238 5.072 31.615 1.00 92.06 199 ALA A C 1
ATOM 1583 O O . ALA A 1 199 ? -17.968 5.360 32.786 1.00 92.06 199 ALA A O 1
ATOM 1584 N N . PHE A 1 200 ? -18.100 5.931 30.603 1.00 94.00 200 PHE A N 1
ATOM 1585 C CA . PHE A 1 200 ? -17.598 7.293 30.742 1.00 94.00 200 PHE A CA 1
ATOM 1586 C C . PHE A 1 200 ? -18.514 8.160 31.614 1.00 94.00 200 PHE A C 1
ATOM 1588 O O . PHE A 1 200 ? -18.069 8.695 32.629 1.00 94.00 200 PHE A O 1
ATOM 1595 N N . THR A 1 201 ? -19.808 8.247 31.301 1.00 92.50 201 THR A N 1
ATOM 1596 C CA . THR A 1 201 ? -20.756 9.053 32.095 1.00 92.50 201 THR A CA 1
ATOM 1597 C C . THR A 1 201 ? -20.882 8.532 33.530 1.00 92.50 201 THR A C 1
ATOM 1599 O O . THR A 1 201 ? -20.900 9.319 34.480 1.00 92.50 201 THR A O 1
ATOM 1602 N N . ALA A 1 202 ? -20.848 7.210 33.736 1.00 91.69 202 ALA A N 1
ATOM 1603 C CA . ALA A 1 202 ? -20.789 6.620 35.074 1.00 91.69 202 ALA A CA 1
ATOM 1604 C C . ALA A 1 202 ? -19.487 6.962 35.826 1.00 91.69 202 ALA A C 1
ATOM 1606 O O . ALA A 1 202 ? -19.487 7.062 37.056 1.00 91.69 202 ALA A O 1
ATOM 1607 N N . HIS A 1 203 ? -18.365 7.135 35.123 1.00 92.81 203 HIS A N 1
ATOM 16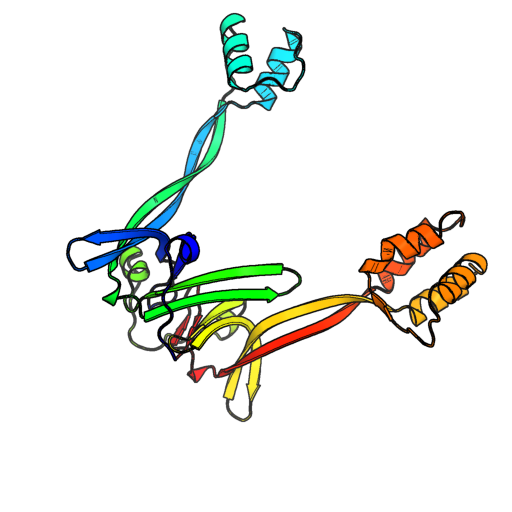08 C CA . HIS A 1 203 ? -17.116 7.613 35.713 1.00 92.81 203 HIS A CA 1
ATOM 1609 C C . HIS A 1 203 ? -17.203 9.093 36.109 1.00 92.81 203 HIS A C 1
ATOM 1611 O O . HIS A 1 203 ? -16.920 9.412 37.262 1.00 92.81 203 HIS A O 1
ATOM 1617 N N . VAL A 1 204 ? -17.711 9.964 35.231 1.00 90.88 204 VAL A N 1
ATOM 1618 C CA . VAL A 1 204 ? -17.940 11.394 35.529 1.00 90.88 204 VAL A CA 1
ATOM 1619 C C . VAL A 1 204 ? -18.852 11.568 36.750 1.00 90.88 204 VAL A C 1
ATOM 1621 O O . VAL A 1 204 ? -18.563 12.366 37.644 1.00 90.88 204 VAL A O 1
ATOM 1624 N N . LYS A 1 205 ? -19.902 10.744 36.866 1.00 91.12 205 LYS A N 1
ATOM 1625 C CA . LYS A 1 205 ? -20.770 10.707 38.053 1.00 91.12 205 LYS A CA 1
ATOM 1626 C C . LYS A 1 205 ? -20.008 10.332 39.329 1.00 91.12 205 LYS A C 1
ATOM 1628 O O . LYS A 1 205 ? -20.214 10.956 40.367 1.00 91.12 205 LYS A O 1
ATOM 1633 N N . ARG A 1 206 ? -19.119 9.331 39.266 1.00 92.12 206 ARG A N 1
ATOM 1634 C CA . ARG A 1 206 ? -18.280 8.898 40.404 1.00 92.12 206 ARG A CA 1
ATOM 1635 C C . ARG A 1 206 ? -17.249 9.946 40.820 1.00 92.12 206 ARG A C 1
ATOM 1637 O O . ARG A 1 206 ? -16.897 9.994 41.992 1.00 92.12 206 ARG A O 1
ATOM 1644 N N . MET A 1 207 ? -16.811 10.799 39.897 1.00 89.25 207 MET A N 1
ATOM 1645 C CA . MET A 1 207 ? -15.936 11.939 40.192 1.00 89.25 207 MET A CA 1
ATOM 1646 C C . MET A 1 207 ? -16.655 13.073 40.944 1.00 89.25 207 MET A C 1
ATOM 1648 O O . MET A 1 207 ? -16.005 14.030 41.351 1.00 89.25 207 MET A O 1
ATOM 1652 N N . GLY A 1 208 ? -17.979 12.986 41.137 1.00 87.88 208 GLY A N 1
ATOM 1653 C CA . GLY A 1 208 ? -18.774 14.013 41.819 1.00 87.88 208 GLY A CA 1
ATOM 1654 C C . GLY A 1 208 ? -19.181 15.190 40.926 1.00 87.88 208 GLY A C 1
ATOM 1655 O O . GLY A 1 208 ? -19.722 16.177 41.420 1.00 87.88 208 GLY A O 1
ATOM 1656 N N . LEU A 1 209 ? -18.967 15.093 39.611 1.00 88.75 209 LEU A N 1
ATOM 1657 C CA . LEU A 1 209 ? -19.205 16.174 38.650 1.00 88.75 209 LEU A CA 1
ATOM 1658 C C . LEU A 1 209 ? -20.641 16.149 38.132 1.00 88.75 209 LEU A C 1
ATOM 1660 O O . LEU A 1 209 ? -20.911 15.777 36.992 1.00 88.75 209 LEU A O 1
ATOM 1664 N N . LYS A 1 210 ? -21.577 16.528 39.006 1.00 86.81 210 LYS A N 1
ATOM 1665 C CA . LYS A 1 210 ? -23.020 16.420 38.751 1.00 86.81 210 LYS A CA 1
ATOM 1666 C C . LYS A 1 210 ? -23.487 17.251 37.550 1.00 86.81 210 LYS A C 1
ATOM 1668 O O . LYS A 1 210 ? -24.192 16.719 36.704 1.00 86.81 210 LYS A O 1
ATOM 1673 N N . GLU A 1 211 ? -23.041 18.503 37.445 1.00 87.88 211 GLU A N 1
ATOM 1674 C CA . GLU A 1 211 ? -23.413 19.397 36.336 1.00 87.88 211 GLU A CA 1
ATOM 1675 C C . GLU A 1 211 ? -22.925 18.858 34.981 1.00 87.88 211 GLU A C 1
ATOM 1677 O O . GLU A 1 211 ? -23.669 18.842 34.006 1.00 87.88 211 GLU A O 1
ATOM 1682 N N . ALA A 1 212 ? -21.688 18.353 34.926 1.00 86.38 212 ALA A N 1
ATOM 1683 C CA . ALA A 1 212 ? -21.146 17.737 33.718 1.00 86.38 212 ALA A CA 1
ATOM 1684 C C . ALA A 1 212 ? -21.898 16.454 33.351 1.00 86.38 212 ALA A C 1
ATOM 1686 O O . ALA A 1 212 ? -22.229 16.239 32.191 1.00 86.38 212 ALA A O 1
ATOM 1687 N N . TYR A 1 213 ? -22.180 15.606 34.343 1.00 90.38 213 TYR A N 1
ATOM 1688 C CA . TYR A 1 213 ? -22.937 14.377 34.139 1.00 90.38 213 TYR A CA 1
ATOM 1689 C C . TYR A 1 213 ? -24.328 14.653 33.553 1.00 90.38 213 TYR A C 1
ATOM 1691 O O . TYR A 1 213 ? -24.708 13.992 32.592 1.00 90.38 213 TYR A O 1
ATOM 1699 N N . GLU A 1 214 ? -25.060 15.631 34.093 1.00 89.62 214 GLU A N 1
ATOM 1700 C CA . GLU A 1 214 ? -26.390 16.011 33.597 1.00 89.62 214 GLU A CA 1
ATOM 1701 C C . GLU A 1 214 ? -26.322 16.477 32.138 1.00 89.62 214 GLU A C 1
ATOM 1703 O O . GLU A 1 214 ? -27.004 15.902 31.292 1.00 89.62 214 GLU A O 1
ATOM 1708 N N . LYS A 1 215 ? -25.400 17.393 31.807 1.00 89.69 215 LYS A N 1
ATOM 1709 C CA . LYS A 1 215 ? -25.195 17.846 30.421 1.00 89.69 215 LYS A CA 1
ATOM 1710 C C . LYS A 1 215 ? -24.884 16.684 29.465 1.00 89.69 215 LYS A C 1
ATOM 1712 O O . LYS A 1 215 ? -25.445 16.619 28.374 1.00 89.69 215 LYS A O 1
ATOM 1717 N N . LEU A 1 216 ? -24.010 15.753 29.859 1.00 90.25 216 LEU A N 1
ATOM 1718 C CA . LEU A 1 216 ? -23.620 14.608 29.022 1.00 90.25 216 LEU A CA 1
ATOM 1719 C C . LEU A 1 216 ? -24.774 13.614 28.804 1.00 90.25 216 LEU A C 1
ATOM 1721 O O . LEU A 1 216 ? -24.931 13.088 27.703 1.00 90.25 216 LEU A O 1
ATOM 1725 N N . VAL A 1 217 ? -25.589 13.358 29.831 1.00 91.19 217 VAL A N 1
ATOM 1726 C CA . VAL A 1 217 ? -26.774 12.489 29.717 1.00 91.19 217 VAL A CA 1
ATOM 1727 C C . VAL A 1 217 ? -27.856 13.140 28.854 1.00 91.19 217 VAL A C 1
ATOM 1729 O O . VAL A 1 217 ? -28.470 12.444 28.045 1.00 91.19 217 VAL A O 1
ATOM 1732 N N . ASP A 1 218 ? -28.046 14.456 28.977 1.00 90.94 218 ASP A N 1
ATOM 1733 C CA . ASP A 1 218 ? -29.002 15.221 28.170 1.00 90.94 218 ASP A CA 1
ATOM 1734 C C . ASP A 1 218 ? -28.580 15.293 26.698 1.00 90.94 218 ASP A C 1
ATOM 1736 O O . ASP A 1 218 ? -29.421 15.173 25.806 1.00 90.94 218 ASP A O 1
ATOM 1740 N N . PHE A 1 219 ? -27.275 15.425 26.431 1.00 90.56 219 PHE A N 1
ATOM 1741 C CA . PHE A 1 219 ? -26.729 15.332 25.077 1.00 90.56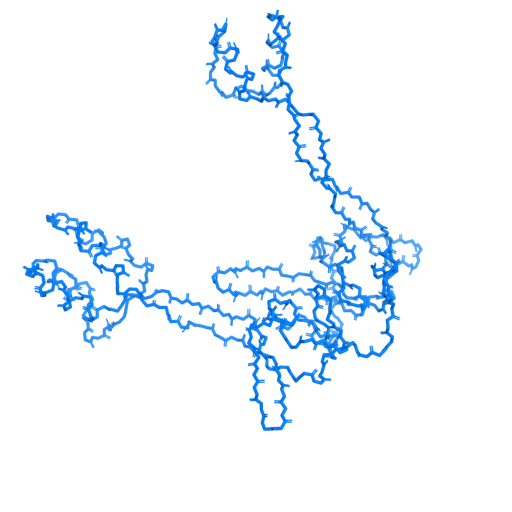 219 PHE A CA 1
ATOM 1742 C C . PHE A 1 219 ? -27.043 13.976 24.446 1.00 90.56 219 PHE A C 1
ATOM 1744 O O . PHE A 1 219 ? -27.494 13.892 23.300 1.00 90.56 219 PHE A O 1
ATOM 1751 N N . ARG A 1 220 ? -26.791 12.892 25.192 1.00 88.56 220 ARG A N 1
ATOM 1752 C CA . ARG A 1 220 ? -27.063 11.540 24.713 1.00 88.56 220 ARG A CA 1
ATOM 1753 C C . ARG A 1 220 ? -27.280 10.564 25.859 1.00 88.56 220 ARG A C 1
ATOM 1755 O O . ARG A 1 220 ? -26.361 10.263 26.615 1.00 88.56 220 ARG A O 1
ATOM 1762 N N . ASP A 1 221 ? -28.486 10.006 25.920 1.00 89.31 221 ASP A N 1
ATOM 1763 C CA . ASP A 1 221 ? -28.879 9.030 26.938 1.00 89.31 221 ASP A CA 1
ATOM 1764 C C . ASP A 1 221 ? -27.966 7.780 26.891 1.00 89.31 221 ASP A C 1
ATOM 1766 O O . ASP A 1 221 ? -28.013 7.036 25.900 1.00 89.31 221 ASP A O 1
ATOM 1770 N N . PRO A 1 222 ? -27.166 7.500 27.943 1.00 87.62 222 PRO A N 1
ATOM 1771 C CA . PRO A 1 222 ? -26.214 6.389 27.951 1.00 87.62 222 PRO A CA 1
ATOM 1772 C C . PRO A 1 222 ? -26.846 4.998 27.935 1.00 87.62 222 PRO A C 1
ATOM 1774 O O . PRO A 1 222 ? -26.174 4.029 27.578 1.00 87.62 222 PRO A O 1
ATOM 1777 N N . TYR A 1 223 ? -28.124 4.878 28.297 1.00 86.25 223 TYR A N 1
ATOM 1778 C CA . TYR A 1 223 ? -28.847 3.606 28.255 1.00 86.25 223 TYR A CA 1
ATOM 1779 C C . TYR A 1 223 ? -29.429 3.316 26.868 1.00 86.25 223 TYR A C 1
ATOM 1781 O O . TYR A 1 223 ? -29.653 2.154 26.532 1.00 86.25 223 TYR A O 1
ATOM 1789 N N . LYS A 1 224 ? -29.637 4.353 26.044 1.00 83.06 224 LYS A N 1
ATOM 1790 C CA . LYS A 1 224 ? -30.050 4.216 24.635 1.00 83.06 224 LYS A CA 1
ATOM 1791 C C . LYS A 1 224 ? -28.859 4.165 23.684 1.00 83.06 224 LYS A C 1
ATOM 1793 O O . LYS A 1 224 ? -28.880 3.412 22.715 1.00 83.06 224 LYS A O 1
ATOM 1798 N N . TYR A 1 225 ? -27.821 4.944 23.971 1.00 85.62 225 TYR A N 1
ATOM 1799 C CA . TYR A 1 225 ? -26.599 5.034 23.182 1.00 85.62 225 TYR A CA 1
ATOM 1800 C C . TYR A 1 225 ? -25.405 4.731 24.083 1.00 85.62 225 TYR A C 1
ATOM 1802 O O . TYR A 1 225 ? -24.732 5.627 24.585 1.00 85.62 225 TYR A O 1
ATOM 1810 N N . SER A 1 226 ? -25.138 3.441 24.288 1.00 86.44 226 SER A N 1
ATOM 1811 C CA . SER A 1 226 ? -24.034 2.985 25.142 1.00 86.44 226 SER A CA 1
ATOM 1812 C C . SER A 1 226 ? -22.653 3.363 24.602 1.00 86.44 226 SER A C 1
ATOM 1814 O O . SER A 1 226 ? -21.680 3.350 25.356 1.00 86.44 226 SER A O 1
ATOM 1816 N N . LYS A 1 227 ? -22.565 3.720 23.315 1.00 88.38 227 LYS A N 1
ATOM 1817 C CA . LYS A 1 227 ? -21.346 4.141 22.624 1.00 88.38 227 LYS A CA 1
ATOM 1818 C C . LYS A 1 227 ? -21.610 5.359 21.748 1.00 88.38 227 LYS A C 1
ATOM 1820 O O . LYS A 1 227 ? -22.672 5.466 21.131 1.00 88.38 227 LYS A O 1
ATOM 1825 N N . VAL A 1 228 ? -20.628 6.251 21.677 1.00 87.31 228 VAL A N 1
ATOM 1826 C CA . VAL A 1 228 ? -20.698 7.504 20.912 1.00 87.31 228 VAL A CA 1
ATOM 1827 C C . VAL A 1 228 ? -19.499 7.606 19.988 1.00 87.31 228 VAL A C 1
ATOM 1829 O O . VAL A 1 228 ? -18.381 7.326 20.399 1.00 87.31 228 VAL A O 1
ATOM 1832 N N . ASP A 1 229 ? -19.727 7.974 18.731 1.00 83.25 229 ASP A N 1
ATOM 1833 C CA . ASP A 1 229 ? -18.654 8.125 17.748 1.00 83.25 229 ASP A CA 1
ATOM 1834 C C . ASP A 1 229 ? -17.689 9.257 18.137 1.00 83.25 229 ASP A C 1
ATOM 1836 O O . ASP A 1 229 ? -18.128 10.337 18.537 1.00 83.25 229 ASP A O 1
ATOM 1840 N N . LEU A 1 230 ? -16.377 9.016 18.020 1.00 84.25 230 LEU A N 1
ATOM 1841 C CA . LEU A 1 230 ? -15.348 9.996 18.379 1.00 84.25 230 LEU A CA 1
ATOM 1842 C C . LEU A 1 230 ? -15.411 11.264 17.508 1.00 84.25 230 LEU A C 1
ATOM 1844 O O . LEU A 1 230 ? -14.940 12.314 17.933 1.00 84.25 230 LEU A O 1
ATOM 1848 N N . SER A 1 231 ? -16.019 11.208 16.322 1.00 83.81 231 SER A N 1
ATOM 1849 C CA . SER A 1 231 ? -16.273 12.396 15.489 1.00 83.81 231 SER A CA 1
ATOM 1850 C C . SER A 1 231 ? -17.076 13.492 16.202 1.00 83.81 231 SER A C 1
ATOM 1852 O O . SER A 1 231 ? -16.914 14.667 15.881 1.00 83.81 231 SER A O 1
ATOM 1854 N N . LEU A 1 232 ? -17.875 13.136 17.212 1.00 85.31 232 LEU A N 1
ATOM 1855 C CA . LEU A 1 232 ? -18.687 14.071 17.997 1.00 85.31 232 LEU A CA 1
ATOM 1856 C C . LEU A 1 232 ? -17.913 14.723 19.154 1.00 85.31 232 LEU A C 1
ATOM 1858 O O . LEU A 1 232 ? -18.498 15.439 19.965 1.00 85.31 232 LEU A O 1
ATOM 1862 N N . ILE A 1 233 ? -16.601 14.490 19.257 1.00 86.38 233 ILE A N 1
ATOM 1863 C CA . ILE A 1 233 ? -15.786 14.996 20.368 1.00 86.38 233 ILE A CA 1
ATOM 1864 C C . ILE A 1 233 ? -15.818 16.523 20.483 1.00 86.38 233 ILE A C 1
ATOM 1866 O O . ILE A 1 233 ? -15.882 17.041 21.593 1.00 86.38 233 ILE A O 1
ATOM 1870 N N . ASN A 1 234 ? -15.857 17.234 19.352 1.00 86.19 234 ASN A N 1
ATOM 1871 C CA . ASN A 1 234 ? -15.912 18.696 19.332 1.00 86.19 234 ASN A CA 1
ATOM 1872 C C . ASN A 1 234 ? -17.246 19.220 19.887 1.00 86.19 234 ASN A C 1
ATOM 1874 O O . ASN A 1 234 ? -17.267 20.220 20.598 1.00 86.19 234 ASN A O 1
ATOM 1878 N N . GLU A 1 235 ? -18.356 18.533 19.605 1.00 88.38 235 GLU A N 1
ATOM 1879 C CA . GLU A 1 235 ? -19.679 18.886 20.137 1.00 88.38 235 GLU A CA 1
ATOM 1880 C C . GLU A 1 235 ? -19.749 18.629 21.647 1.00 88.38 235 GLU A C 1
ATOM 1882 O O . GLU A 1 235 ? -20.261 19.456 22.399 1.00 88.38 235 GLU A O 1
ATOM 1887 N N . ILE A 1 236 ? -19.171 17.513 22.106 1.00 87.88 236 ILE A N 1
ATOM 1888 C CA . ILE A 1 236 ? -19.054 17.189 23.536 1.00 87.88 236 ILE A CA 1
ATOM 1889 C C . ILE A 1 236 ? -18.188 18.232 24.251 1.00 87.88 236 ILE A C 1
ATOM 1891 O O . ILE A 1 236 ? -18.517 18.668 25.353 1.00 87.88 236 ILE A O 1
ATOM 1895 N N . GLU A 1 237 ? -17.092 18.655 23.623 1.00 88.56 237 GLU A N 1
ATOM 1896 C CA . GLU A 1 237 ? -16.201 19.666 24.176 1.00 88.56 237 GLU A CA 1
ATOM 1897 C C . GLU A 1 237 ? -16.901 21.027 24.330 1.00 88.56 237 GLU A C 1
ATOM 1899 O O . GLU A 1 237 ? -16.778 21.656 25.385 1.00 88.56 237 GLU A O 1
ATOM 1904 N N . GLN A 1 238 ? -17.661 21.450 23.314 1.00 89.75 238 GLN A N 1
ATOM 1905 C CA . GLN A 1 238 ? -18.479 22.669 23.347 1.00 89.75 238 GLN A CA 1
ATOM 1906 C C . GLN A 1 238 ? -19.573 22.594 24.414 1.00 89.75 238 GLN A C 1
ATOM 1908 O O . GLN A 1 238 ? -19.807 23.551 25.145 1.00 89.75 238 GLN A O 1
ATOM 1913 N N . LEU A 1 239 ? -20.216 21.439 24.563 1.00 88.81 239 LEU A N 1
ATOM 1914 C CA . LEU A 1 239 ? -21.257 21.218 25.566 1.00 88.81 239 LEU A CA 1
ATOM 1915 C C . LEU A 1 239 ? -20.733 21.339 27.010 1.00 88.81 239 LEU A C 1
ATOM 1917 O O . LEU A 1 239 ? -21.476 21.700 27.925 1.00 88.81 239 LEU A O 1
ATOM 1921 N N . LEU A 1 240 ? -19.444 21.069 27.216 1.00 86.38 240 LEU A N 1
ATOM 1922 C CA . LEU A 1 240 ? -18.756 21.226 28.497 1.00 86.38 240 LEU A CA 1
ATOM 1923 C C . LEU A 1 240 ? -18.122 22.618 28.682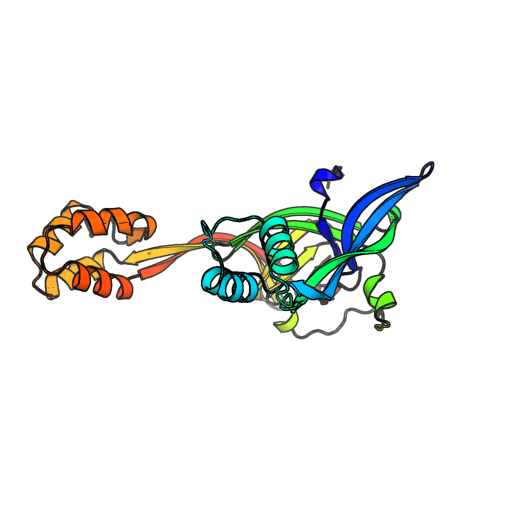 1.00 86.38 240 LEU A C 1
ATOM 1925 O O . LEU A 1 240 ? -17.502 22.869 29.723 1.00 86.38 240 LEU A O 1
ATOM 1929 N N . GLU A 1 241 ? -18.275 23.543 27.727 1.00 80.19 241 GLU A N 1
ATOM 1930 C CA . GLU A 1 241 ? -17.849 24.931 27.915 1.00 80.19 241 GLU A CA 1
ATOM 1931 C C . GLU A 1 241 ? -18.611 25.577 29.084 1.00 80.19 241 GLU A C 1
ATOM 1933 O O . GLU A 1 241 ? -19.826 25.446 29.243 1.00 80.19 241 GLU A O 1
ATOM 1938 N N . GLY A 1 242 ? -17.862 26.235 29.972 1.00 75.19 242 GLY A N 1
ATOM 1939 C CA . GLY A 1 242 ? -18.382 26.807 31.217 1.00 75.19 242 GLY A CA 1
ATOM 1940 C C . GLY A 1 242 ? -18.314 25.881 32.437 1.00 75.19 242 GLY A C 1
ATOM 1941 O O . GLY A 1 242 ? -18.500 26.351 33.559 1.00 75.19 242 GLY A O 1
ATOM 1942 N N . THR A 1 243 ? -17.978 24.597 32.275 1.00 81.00 243 THR A N 1
ATOM 1943 C CA . THR A 1 243 ? -17.742 23.694 33.412 1.00 81.00 243 THR A CA 1
ATOM 1944 C C . THR A 1 243 ? -16.292 23.801 33.902 1.00 81.00 243 THR A C 1
ATOM 1946 O O . THR A 1 243 ? -15.348 23.608 33.139 1.00 81.00 243 THR A O 1
ATOM 1949 N N . ARG A 1 244 ? -16.098 24.066 35.206 1.00 76.06 244 ARG A N 1
ATOM 1950 C CA . ARG A 1 244 ? -14.769 24.288 35.827 1.00 76.06 244 ARG A CA 1
ATOM 1951 C C . ARG A 1 244 ? -13.764 23.146 35.640 1.00 76.06 244 ARG A C 1
ATOM 1953 O O . ARG A 1 244 ? -12.569 23.397 35.684 1.00 76.06 244 ARG A O 1
ATOM 1960 N N . GLU A 1 245 ? -14.233 21.915 35.449 1.00 83.75 245 GLU A N 1
ATOM 1961 C CA . GLU A 1 245 ? -13.387 20.718 35.314 1.00 83.75 245 GLU A CA 1
ATOM 1962 C C . GLU A 1 245 ? -13.382 20.137 33.887 1.00 83.75 245 GLU A C 1
ATOM 1964 O O . GLU A 1 245 ? -13.109 18.950 33.711 1.00 83.75 245 GLU A O 1
ATOM 1969 N N . LYS A 1 246 ? -13.676 20.955 32.862 1.00 84.00 246 LYS A N 1
ATOM 1970 C CA . LYS A 1 246 ? -13.710 20.544 31.443 1.00 84.00 246 LYS A CA 1
ATOM 1971 C C . LYS A 1 246 ? -12.484 19.715 31.042 1.00 84.00 246 LYS A C 1
ATOM 1973 O O . LYS A 1 246 ? -12.636 18.608 30.536 1.00 84.00 246 LYS A O 1
ATOM 1978 N N . GLU A 1 247 ? -11.281 20.222 31.305 1.00 84.44 247 GLU A N 1
ATOM 1979 C CA . GLU A 1 247 ? -10.022 19.574 30.903 1.00 84.44 247 GLU A CA 1
ATOM 1980 C C . GLU A 1 247 ? -9.875 18.173 31.510 1.00 84.44 247 GLU A C 1
ATOM 1982 O O . GLU A 1 247 ? -9.590 17.209 30.805 1.00 84.44 247 GLU A O 1
ATOM 1987 N N . LYS A 1 248 ? -10.191 18.036 32.800 1.00 87.06 248 LYS A N 1
ATOM 1988 C CA . LYS A 1 248 ? -10.135 16.769 33.538 1.00 87.06 248 LYS A CA 1
ATOM 1989 C C . LYS A 1 248 ? -11.166 15.750 33.037 1.00 87.06 248 LYS A C 1
ATOM 1991 O O . LYS A 1 248 ? -10.899 14.550 33.038 1.00 87.06 248 LYS A O 1
ATOM 1996 N N . ILE A 1 249 ? -12.342 16.207 32.600 1.00 87.94 249 ILE A N 1
ATOM 1997 C CA . ILE A 1 249 ? -13.377 15.348 32.000 1.00 87.94 249 ILE A CA 1
ATOM 1998 C C . ILE A 1 249 ? -12.927 14.850 30.620 1.00 87.94 249 ILE A C 1
ATOM 2000 O O . ILE A 1 249 ? -13.076 13.665 30.318 1.00 87.94 249 ILE A O 1
ATOM 2004 N N . MET A 1 250 ? -12.348 15.732 29.802 1.00 88.25 250 MET A N 1
ATOM 2005 C CA . MET A 1 250 ? -11.842 15.381 28.471 1.00 88.25 250 MET A CA 1
ATOM 2006 C C . MET A 1 250 ? -10.641 14.431 28.548 1.00 88.25 250 MET A C 1
ATOM 2008 O O . MET A 1 250 ? -10.564 13.483 27.767 1.00 88.25 250 MET A O 1
ATOM 2012 N N . GLU A 1 251 ? -9.749 14.621 29.522 1.00 88.31 251 GLU A N 1
ATOM 2013 C CA . GLU A 1 251 ? -8.651 13.691 29.806 1.00 88.31 251 GLU A CA 1
ATOM 2014 C C . GLU A 1 251 ? -9.189 12.321 30.247 1.00 88.31 251 GLU A C 1
ATOM 2016 O O . GLU A 1 251 ? -8.789 11.287 29.709 1.00 88.31 251 GLU A O 1
ATOM 2021 N N . ALA A 1 252 ? -10.175 12.297 31.152 1.00 88.62 252 ALA A N 1
ATOM 2022 C CA . ALA A 1 252 ? -10.803 11.054 31.589 1.00 88.62 252 ALA A CA 1
ATOM 2023 C C . ALA A 1 252 ? -11.460 10.293 30.427 1.00 88.62 252 ALA A C 1
ATOM 2025 O O . ALA A 1 252 ? -11.372 9.065 30.386 1.00 88.62 252 ALA A O 1
ATOM 2026 N N . MET A 1 253 ? -12.071 10.998 29.468 1.00 89.25 253 MET A N 1
ATOM 2027 C CA . MET A 1 253 ? -12.727 10.406 28.297 1.00 89.25 253 MET A CA 1
ATOM 2028 C C . MET A 1 253 ? -11.770 9.590 27.422 1.00 89.25 253 MET A C 1
ATOM 2030 O O . MET A 1 253 ? -12.191 8.579 26.860 1.00 89.25 253 MET A O 1
ATOM 2034 N N . GLN A 1 254 ? -10.488 9.967 27.347 1.00 87.88 254 GLN A N 1
ATOM 2035 C CA . GLN A 1 254 ? -9.492 9.229 26.560 1.00 87.88 254 GLN A CA 1
ATOM 2036 C C . GLN A 1 254 ? -9.368 7.766 27.008 1.00 87.88 254 GLN A C 1
ATOM 2038 O O . GLN A 1 254 ? -9.210 6.878 26.172 1.00 87.88 254 GLN A O 1
ATOM 2043 N N . ASN A 1 255 ? -9.544 7.499 28.306 1.00 91.12 255 ASN A N 1
ATOM 2044 C CA . ASN A 1 255 ? -9.496 6.150 28.879 1.00 91.12 255 ASN A CA 1
ATOM 2045 C C . ASN A 1 255 ? -10.710 5.278 28.516 1.00 91.12 255 ASN A C 1
ATOM 2047 O O . ASN A 1 255 ? -10.706 4.079 28.786 1.00 91.12 255 ASN A O 1
ATOM 2051 N N . PHE A 1 256 ? -11.750 5.867 27.922 1.00 89.94 256 PHE A N 1
ATOM 2052 C CA . PHE A 1 256 ? -12.974 5.177 27.510 1.00 89.94 256 PHE A CA 1
ATOM 2053 C C . PHE A 1 256 ? -13.121 5.097 25.988 1.00 89.94 256 PHE A C 1
ATOM 2055 O O . PHE A 1 256 ? -14.177 4.690 25.504 1.00 89.94 256 PHE A O 1
ATOM 2062 N N . ILE A 1 257 ? -12.095 5.480 25.222 1.00 88.94 257 ILE A N 1
ATOM 2063 C CA . ILE A 1 257 ? -12.097 5.317 23.768 1.00 88.94 257 ILE A CA 1
ATOM 2064 C C . ILE A 1 257 ? -11.832 3.846 23.437 1.00 88.94 257 ILE A C 1
ATOM 2066 O O . ILE A 1 257 ? -10.748 3.312 23.656 1.00 88.94 257 ILE A O 1
ATOM 2070 N N . GLU A 1 258 ? -12.834 3.203 22.859 1.00 85.00 258 GLU A N 1
ATOM 2071 C CA . GLU A 1 258 ? -12.768 1.872 22.281 1.00 85.00 258 GLU A CA 1
ATOM 2072 C C . GLU A 1 258 ? -12.615 1.969 20.762 1.00 85.00 258 GLU A C 1
ATOM 2074 O O . GLU A 1 258 ? -12.974 2.960 20.124 1.00 85.00 258 GLU A O 1
ATOM 2079 N N . THR A 1 259 ? -12.077 0.916 20.158 1.00 76.56 259 THR A N 1
ATOM 2080 C CA . THR A 1 259 ? -12.009 0.787 18.702 1.00 76.56 259 THR A CA 1
ATOM 2081 C C . THR A 1 259 ? -12.943 -0.336 18.271 1.00 76.56 259 THR A C 1
ATOM 2083 O O . THR A 1 259 ? -12.762 -1.476 18.690 1.00 76.56 259 THR A O 1
ATOM 2086 N N . GLU A 1 260 ? -13.935 -0.022 17.440 1.00 69.00 260 GLU A N 1
ATOM 2087 C CA . GLU A 1 260 ? -14.893 -0.986 16.894 1.00 69.00 260 GLU A CA 1
ATOM 2088 C C . GLU A 1 260 ? -14.695 -1.185 15.393 1.00 69.00 260 GLU A C 1
ATOM 2090 O O . GLU A 1 260 ? -14.322 -0.263 14.669 1.00 69.00 260 GLU A O 1
ATOM 2095 N N . GLU A 1 261 ? -15.004 -2.382 14.897 1.00 61.62 261 GLU A N 1
ATOM 2096 C CA . GLU A 1 261 ? -15.080 -2.625 13.457 1.00 61.62 261 GLU A CA 1
ATOM 2097 C C . GLU A 1 261 ? -16.339 -1.958 12.880 1.00 61.62 261 GLU A C 1
ATOM 2099 O O . GLU A 1 261 ? -17.457 -2.227 13.315 1.00 61.62 261 GLU A O 1
ATOM 2104 N N . ALA A 1 262 ? -16.159 -1.058 11.911 1.00 61.78 262 ALA A N 1
ATOM 2105 C CA . ALA A 1 262 ? -17.258 -0.350 11.244 1.00 61.78 262 ALA A CA 1
ATOM 2106 C C . ALA A 1 262 ? -17.624 -0.957 9.879 1.00 61.78 262 ALA A C 1
ATOM 2108 O O . ALA A 1 262 ? -18.718 -0.731 9.369 1.00 61.78 262 ALA A O 1
ATOM 2109 N N . GLY A 1 263 ? -16.713 -1.728 9.288 1.00 65.88 263 GLY A N 1
ATOM 2110 C CA . GLY A 1 263 ? -16.809 -2.199 7.914 1.00 65.88 263 GLY A CA 1
ATOM 2111 C C . GLY A 1 263 ? -15.635 -3.112 7.600 1.00 65.88 263 GLY A C 1
ATOM 2112 O O . GLY A 1 263 ? -14.471 -2.706 7.690 1.00 65.88 263 GLY A O 1
ATOM 2113 N N . THR A 1 264 ? -15.958 -4.354 7.257 1.00 74.62 264 THR A N 1
ATOM 2114 C CA . THR A 1 264 ? -14.976 -5.418 7.078 1.00 74.62 264 THR A CA 1
ATOM 2115 C C . THR A 1 264 ? -15.300 -6.182 5.793 1.00 74.62 264 THR A C 1
ATOM 2117 O O . THR A 1 264 ? -16.236 -6.975 5.759 1.00 74.62 264 THR A O 1
ATOM 2120 N N . GLU A 1 265 ? -14.524 -5.952 4.733 1.00 84.38 265 GLU A N 1
ATOM 2121 C CA . GLU A 1 265 ? -14.557 -6.741 3.495 1.00 84.38 265 GLU A CA 1
ATOM 2122 C C . GLU A 1 265 ? -13.213 -7.453 3.349 1.00 84.38 265 GLU A C 1
ATOM 2124 O O . GLU A 1 265 ? -12.164 -6.810 3.216 1.00 84.38 265 GLU A O 1
ATOM 2129 N N . TYR A 1 266 ? -13.245 -8.783 3.360 1.00 90.88 266 TYR A N 1
ATOM 2130 C CA . TYR A 1 266 ? -12.067 -9.618 3.181 1.00 90.88 266 TYR A CA 1
ATOM 2131 C C . TYR A 1 266 ? -12.351 -10.805 2.267 1.00 90.88 266 TYR A C 1
ATOM 2133 O O . TYR A 1 266 ? -13.495 -11.209 2.063 1.00 90.88 266 TYR A O 1
ATOM 2141 N N . VAL A 1 267 ? -11.275 -11.379 1.743 1.00 92.81 267 VAL A N 1
ATOM 2142 C CA . VAL A 1 267 ? -11.269 -12.684 1.091 1.00 92.81 267 VAL A CA 1
ATOM 2143 C C . VAL A 1 267 ? -10.202 -13.546 1.753 1.00 92.81 267 VAL A C 1
ATOM 2145 O O . VAL A 1 267 ? -9.083 -13.086 1.986 1.00 92.81 267 VAL A O 1
ATOM 2148 N N . ASP A 1 268 ? -10.550 -14.787 2.072 1.00 94.88 268 ASP A N 1
ATOM 2149 C CA . ASP A 1 268 ? -9.590 -15.762 2.577 1.00 94.88 268 ASP A CA 1
ATOM 2150 C C . ASP A 1 268 ? -8.964 -16.507 1.387 1.00 94.88 268 ASP A C 1
ATOM 2152 O O . ASP A 1 268 ? -9.669 -16.996 0.502 1.00 94.88 268 ASP A O 1
ATOM 2156 N N . ILE A 1 269 ? -7.633 -16.558 1.344 1.00 94.75 269 ILE A N 1
ATOM 2157 C CA . ILE A 1 269 ? -6.854 -17.154 0.254 1.00 94.75 269 ILE A CA 1
ATOM 2158 C C . ILE A 1 269 ? -6.067 -18.354 0.784 1.00 94.75 269 ILE A C 1
ATOM 2160 O O . ILE A 1 269 ? -5.233 -18.174 1.676 1.00 94.75 269 ILE A O 1
ATOM 2164 N N . PRO A 1 270 ? -6.286 -19.571 0.256 1.00 93.94 270 PRO A N 1
ATOM 2165 C CA . PRO A 1 270 ? -5.505 -20.741 0.638 1.00 93.94 270 PRO A CA 1
ATOM 2166 C C . PRO A 1 270 ? -4.011 -20.541 0.371 1.00 93.94 270 PRO A C 1
ATOM 2168 O O . PRO A 1 270 ? -3.618 -20.026 -0.677 1.00 93.94 270 PRO A O 1
ATOM 2171 N N . TYR A 1 271 ? -3.156 -21.033 1.270 1.00 92.19 271 TYR A N 1
ATOM 2172 C CA . TYR A 1 271 ? -1.697 -20.984 1.100 1.00 92.19 271 TYR A CA 1
ATOM 2173 C C . TYR A 1 271 ? -1.251 -21.653 -0.216 1.00 92.19 271 TYR A C 1
ATOM 2175 O O . TYR A 1 271 ? -0.316 -21.200 -0.872 1.00 92.19 271 TYR A O 1
ATOM 2183 N N . SER A 1 272 ? -1.971 -22.689 -0.656 1.00 90.19 272 SER A N 1
ATOM 2184 C CA . SER A 1 272 ? -1.733 -23.399 -1.919 1.00 90.19 272 SER A CA 1
ATOM 2185 C C . SER A 1 272 ? -2.042 -22.591 -3.188 1.00 90.19 272 SER A C 1
ATOM 2187 O O . SER A 1 272 ? -1.635 -23.007 -4.274 1.00 90.19 272 SER A O 1
ATOM 2189 N N . GLU A 1 273 ? -2.785 -21.482 -3.093 1.00 91.88 273 GLU A N 1
ATOM 2190 C CA . GLU A 1 273 ? -3.090 -20.607 -4.239 1.00 91.88 273 GLU A CA 1
ATOM 2191 C C . GLU A 1 273 ? -2.000 -19.568 -4.513 1.00 91.88 273 GLU A C 1
ATOM 2193 O O . GLU A 1 273 ? -1.987 -18.960 -5.587 1.00 91.88 273 GLU A O 1
ATOM 2198 N N . ILE A 1 274 ? -1.075 -19.363 -3.576 1.00 91.62 274 ILE A N 1
ATOM 2199 C CA . ILE A 1 274 ? 0.025 -18.419 -3.749 1.00 91.62 274 ILE A CA 1
ATOM 2200 C C . ILE A 1 274 ? 1.075 -19.016 -4.687 1.00 91.62 274 ILE A C 1
ATOM 2202 O O . ILE A 1 274 ? 1.611 -20.103 -4.471 1.00 91.62 274 ILE A O 1
ATOM 2206 N N . VAL A 1 275 ? 1.394 -18.254 -5.727 1.00 91.12 275 VAL A N 1
ATOM 2207 C CA . VAL A 1 275 ? 2.338 -18.620 -6.785 1.00 91.12 275 VAL A CA 1
ATOM 2208 C C . VAL A 1 275 ? 3.722 -18.033 -6.508 1.00 91.12 275 VAL A C 1
ATOM 2210 O O . VAL A 1 275 ? 4.732 -18.725 -6.687 1.00 91.12 275 VAL A O 1
ATOM 2213 N N . ARG A 1 276 ? 3.776 -16.768 -6.069 1.00 91.38 276 ARG A N 1
ATOM 2214 C CA . ARG A 1 276 ? 5.015 -16.025 -5.784 1.00 91.38 276 ARG A CA 1
ATOM 2215 C C . ARG A 1 276 ? 4.837 -15.066 -4.613 1.00 91.38 276 ARG A C 1
ATOM 2217 O O . ARG A 1 276 ? 3.756 -14.514 -4.412 1.00 91.38 276 ARG A O 1
ATOM 2224 N N . VAL A 1 277 ? 5.924 -14.856 -3.874 1.00 92.50 277 VAL A N 1
ATOM 2225 C CA . VAL A 1 277 ? 6.011 -13.897 -2.769 1.00 92.50 277 VAL A CA 1
ATOM 2226 C C . VAL A 1 277 ? 7.289 -13.083 -2.942 1.00 92.50 277 VAL A C 1
ATOM 2228 O O . VAL A 1 277 ? 8.362 -13.513 -2.531 1.00 92.50 277 VAL A O 1
ATOM 2231 N N . GLY A 1 278 ? 7.156 -11.907 -3.549 1.00 91.44 278 GLY A N 1
ATOM 2232 C CA . GLY A 1 278 ? 8.210 -10.902 -3.657 1.00 91.44 278 GLY A CA 1
ATOM 2233 C C . GLY A 1 278 ? 7.914 -9.728 -2.727 1.00 91.44 278 GLY A C 1
ATOM 2234 O O . GLY A 1 278 ? 7.539 -9.918 -1.570 1.00 91.44 278 GLY A O 1
ATOM 2235 N N . GLU A 1 279 ? 8.032 -8.509 -3.237 1.00 94.56 279 GLU A N 1
ATOM 2236 C CA . GLU A 1 279 ? 7.486 -7.300 -2.600 1.00 94.56 279 GLU A CA 1
ATOM 2237 C C . GLU A 1 279 ? 5.943 -7.331 -2.606 1.00 94.56 279 GLU A C 1
ATOM 2239 O O . GLU A 1 279 ? 5.292 -6.873 -1.667 1.00 94.56 279 GLU A O 1
ATOM 2244 N N . PHE A 1 280 ? 5.377 -7.981 -3.624 1.00 95.94 280 PHE A N 1
ATOM 2245 C CA . PHE A 1 280 ? 3.961 -8.266 -3.815 1.00 95.94 280 PHE A CA 1
ATOM 2246 C C . PHE A 1 280 ? 3.706 -9.775 -3.767 1.00 95.94 280 PHE A C 1
ATOM 2248 O O . PHE A 1 280 ? 4.597 -10.589 -4.030 1.00 95.94 280 PHE A O 1
ATOM 2255 N N . VAL A 1 281 ? 2.475 -10.163 -3.437 1.00 95.94 281 VAL A N 1
ATOM 2256 C CA . VAL A 1 281 ? 2.057 -11.571 -3.404 1.00 95.94 281 VAL A CA 1
ATOM 2257 C C . VAL A 1 281 ? 1.191 -11.854 -4.621 1.00 95.94 281 VAL A C 1
ATOM 2259 O O . VAL A 1 281 ? 0.165 -11.204 -4.819 1.00 95.94 281 VAL A O 1
ATOM 2262 N N . ILE A 1 282 ? 1.592 -12.840 -5.421 1.00 94.88 282 ILE A N 1
ATOM 2263 C CA . ILE A 1 282 ? 0.856 -13.268 -6.612 1.00 94.88 282 ILE A CA 1
ATOM 2264 C C . ILE A 1 282 ? 0.139 -14.578 -6.305 1.00 94.88 282 ILE A C 1
ATOM 2266 O O . ILE A 1 282 ? 0.741 -15.542 -5.829 1.00 94.88 282 ILE A O 1
ATOM 2270 N N . THR A 1 283 ? -1.148 -14.610 -6.622 1.00 94.12 283 THR A N 1
ATOM 2271 C CA . THR A 1 283 ? -2.042 -15.764 -6.496 1.00 94.12 283 THR A CA 1
ATOM 2272 C C . THR A 1 283 ? -2.593 -16.153 -7.864 1.00 94.12 283 THR A C 1
ATOM 2274 O O . THR A 1 283 ? -2.541 -15.363 -8.814 1.00 94.12 283 THR A O 1
ATOM 2277 N N . ARG A 1 284 ? -3.093 -17.386 -7.968 1.00 88.56 284 ARG A N 1
ATOM 2278 C CA . ARG A 1 284 ? -3.793 -17.860 -9.171 1.00 88.56 284 ARG A CA 1
ATOM 2279 C C . ARG A 1 284 ? -5.064 -17.039 -9.463 1.00 88.56 284 ARG A C 1
ATOM 2281 O O . ARG A 1 284 ? -5.670 -16.463 -8.528 1.00 88.56 284 ARG A O 1
#

Radius of gyration: 28.19 Å; chains: 1; bounding box: 59×74×78 Å

Foldseek 3Di:
DDDDDDDCVRQFQAFEAEPQRDTPAGFHDWDDDDPWIWTFGKHKDKDWDKDFPPVVLCVVCVVPDDDPPPDDPVVSVVVCVVVVHDTDIDTDIDIDIDGPDIGTPVQFLDWDWDWAAAPNDIDTHTYTYGNHRVVCVVVVHDDDQAFDPDDPVLQAQAFEAESPPGTQAGFHDWDDDVPFIWTKHWRYWDKFKKFQLLVLLVVCVVVVVVVLSVLSCVVPPCVVDRIGTCVCVVVSLVSCPPPPCSVVSSVSRVVRIDIHGPDTDIDIGTPVQFRHRDSHTYGD

pLDDT: mean 88.16, std 8.17, range [54.62, 98.0]

Secondary structure (DSSP, 8-state):
-------HHHHTTPEEE-TTS-EEEEEEEEEEETTEEEEEEEEEEEEEEEEE-HHHHHHHHHTTS---S---HHHHHHHHHHTTPPPPEEEEEEEEEEEEEEEEGGGEEEEEEEEEEETTEEEEEEEEEESS-HHHHHTT----SSPP---GGGGTTSEEEETTTEEEEEEEEEEEETTEEEEEEEEEEEEEEEEEHHHHHHHHHHTT-HHHHHHHHHHS-TTT-SEEEGGGHHHHHHHTTT-TTHHHHHHHHHTTEEEEEEEEEEEEEEGGGEEEESSSEEE-